Protein AF-A0A096BHX9-F1 (afdb_monomer_lite)

Foldseek 3Di:
DDDDDDDDDDDDPDDPDPCPVVVVVCVVPVVVVCVPPPPCVVVVVPPPCVPLVVVLVVLVVCLVVDDPVCNVVSVVVSVVSVVVVVVVVVVCCVPVPPPPDDDDDDPPDDQLVVLVVVLVVCVVPPDPVVSVVCVVVSVCSNCVVLCVLLVVLVVVVVVPPDDDDCDPVSVLSNCLSVCDDVCVVCSVVVSVVVVVVVVVVVVVVPPPD

pLDDT: mean 70.29, std 16.05, range [37.5, 94.75]

Structure (mmCIF, N/CA/C/O backbone):
data_AF-A0A096BHX9-F1
#
_entry.id   AF-A0A096BHX9-F1
#
loop_
_atom_site.group_PDB
_atom_site.id
_atom_site.type_symbol
_atom_site.label_atom_id
_atom_site.label_alt_id
_atom_site.label_comp_id
_atom_site.label_asym_id
_atom_site.label_entity_id
_atom_site.label_seq_id
_atom_site.pdbx_PDB_ins_code
_atom_site.Cartn_x
_atom_site.Cartn_y
_atom_site.Cartn_z
_atom_site.occupancy
_atom_site.B_iso_or_equiv
_atom_site.auth_seq_id
_atom_site.auth_comp_id
_atom_site.auth_asym_id
_atom_site.auth_atom_id
_atom_site.pdbx_PDB_model_num
ATOM 1 N N . MET A 1 1 ? 56.475 -35.501 -16.277 1.00 41.59 1 MET A N 1
ATOM 2 C CA . MET A 1 1 ? 56.625 -34.381 -15.321 1.00 41.59 1 MET A CA 1
ATOM 3 C C . MET A 1 1 ? 56.745 -33.090 -16.111 1.00 41.59 1 ME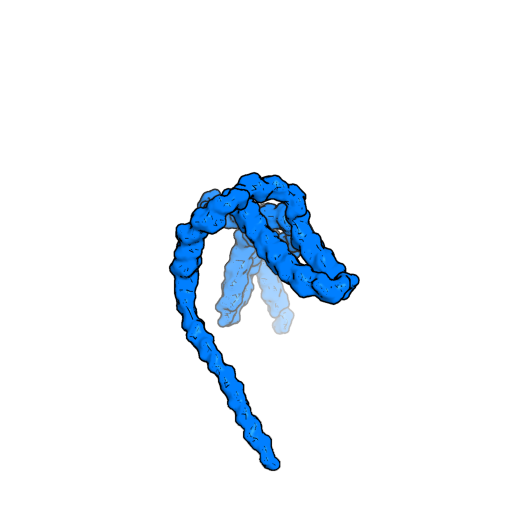T A C 1
ATOM 5 O O . MET A 1 1 ? 57.749 -32.913 -16.775 1.00 41.59 1 MET A O 1
ATOM 9 N N . ASN A 1 2 ? 55.728 -32.230 -16.070 1.00 39.56 2 ASN A N 1
ATOM 10 C CA . ASN A 1 2 ? 55.835 -30.819 -16.447 1.00 39.56 2 ASN A CA 1
ATOM 11 C C . ASN A 1 2 ? 54.844 -30.045 -15.571 1.00 39.56 2 ASN A C 1
ATOM 13 O O . ASN A 1 2 ? 53.633 -30.191 -15.713 1.00 39.56 2 ASN A O 1
ATOM 17 N N . LYS A 1 3 ? 55.376 -29.307 -14.591 1.00 41.28 3 LYS A N 1
ATOM 18 C CA . LYS A 1 3 ? 54.618 -28.406 -13.718 1.00 41.28 3 LYS A CA 1
ATOM 19 C C . LYS A 1 3 ? 54.468 -27.076 -14.454 1.00 41.28 3 LYS A C 1
ATOM 21 O O . LYS A 1 3 ? 55.433 -26.323 -14.532 1.00 41.28 3 LYS A O 1
ATOM 26 N N . LEU A 1 4 ? 53.280 -26.791 -14.980 1.00 39.84 4 LEU A N 1
ATOM 27 C CA . LEU A 1 4 ? 52.923 -25.446 -15.425 1.00 39.84 4 LEU A CA 1
ATOM 28 C C . LEU A 1 4 ? 52.342 -24.683 -14.237 1.00 39.84 4 LEU A C 1
ATOM 30 O O . LEU A 1 4 ? 51.355 -25.090 -13.627 1.00 39.84 4 LEU A O 1
ATOM 34 N N . GLN A 1 5 ? 53.057 -23.625 -13.872 1.00 43.03 5 GLN A N 1
ATOM 35 C CA . GLN A 1 5 ? 52.768 -22.751 -12.750 1.00 43.03 5 GLN A CA 1
ATOM 36 C C . GLN A 1 5 ? 51.544 -21.876 -13.039 1.00 43.03 5 GLN A C 1
ATOM 38 O O . GLN A 1 5 ? 51.349 -21.369 -14.142 1.00 43.03 5 GLN A O 1
ATOM 43 N N . ILE A 1 6 ? 50.730 -21.722 -12.001 1.00 39.06 6 ILE A N 1
ATOM 44 C CA . ILE A 1 6 ? 49.513 -20.920 -11.937 1.00 39.06 6 ILE A CA 1
ATOM 45 C C . ILE A 1 6 ? 49.905 -19.440 -12.021 1.00 39.06 6 ILE A C 1
ATOM 47 O O . ILE A 1 6 ? 50.648 -18.948 -11.174 1.00 39.06 6 ILE A O 1
ATOM 51 N N . ASN A 1 7 ? 49.405 -18.733 -13.036 1.00 38.91 7 ASN A N 1
ATOM 52 C CA . ASN A 1 7 ? 49.561 -17.287 -13.167 1.00 38.91 7 ASN A CA 1
ATOM 53 C C . ASN A 1 7 ? 48.525 -16.587 -12.269 1.00 38.91 7 ASN A C 1
ATOM 55 O O . ASN A 1 7 ? 47.316 -16.725 -12.464 1.00 38.91 7 ASN A O 1
ATOM 59 N N . THR A 1 8 ? 49.004 -15.891 -11.245 1.00 40.22 8 THR A N 1
ATOM 60 C CA . THR A 1 8 ? 48.221 -15.211 -10.210 1.00 40.22 8 THR A CA 1
ATOM 61 C C . THR A 1 8 ? 47.542 -13.954 -10.758 1.00 40.22 8 THR A C 1
ATOM 63 O O . THR A 1 8 ? 48.192 -13.027 -11.238 1.00 40.22 8 THR A O 1
ATOM 66 N N . GLN A 1 9 ? 46.214 -13.885 -10.631 1.00 39.28 9 GLN A N 1
ATOM 67 C CA . GLN A 1 9 ? 45.448 -12.659 -10.846 1.00 39.28 9 GLN A CA 1
ATOM 68 C C . GLN A 1 9 ? 45.861 -11.599 -9.817 1.00 39.28 9 GLN A C 1
ATOM 70 O O . GLN A 1 9 ? 45.648 -11.755 -8.614 1.00 39.28 9 GLN A O 1
ATOM 75 N N . LYS A 1 10 ? 46.428 -10.491 -10.295 1.00 40.00 10 LYS A N 1
ATOM 76 C CA . LYS A 1 10 ? 46.670 -9.291 -9.493 1.00 40.00 10 LYS A CA 1
ATOM 77 C C . LYS A 1 10 ? 45.324 -8.604 -9.238 1.00 40.00 10 LYS A C 1
ATOM 79 O O . LYS A 1 10 ? 44.828 -7.876 -10.093 1.00 40.00 10 LYS A O 1
ATOM 84 N N . GLN A 1 11 ? 44.715 -8.868 -8.082 1.00 42.25 11 GLN A N 1
ATOM 85 C CA . GLN A 1 11 ? 43.537 -8.136 -7.616 1.00 42.25 11 GLN A CA 1
ATOM 86 C C . GLN A 1 11 ? 43.903 -6.658 -7.434 1.00 42.25 11 GLN A C 1
ATOM 88 O O . GLN A 1 11 ? 44.737 -6.306 -6.599 1.00 42.25 11 GLN A O 1
ATOM 93 N N . ILE A 1 12 ? 43.292 -5.785 -8.234 1.00 38.00 12 ILE A N 1
ATOM 94 C CA . ILE A 1 12 ? 43.346 -4.340 -8.020 1.00 38.00 12 ILE A CA 1
ATOM 95 C C . ILE A 1 12 ? 42.340 -4.038 -6.911 1.00 38.00 12 ILE A C 1
ATOM 97 O O . ILE A 1 12 ? 41.132 -4.036 -7.132 1.00 38.00 12 ILE A O 1
ATOM 101 N N . ASN A 1 13 ? 42.854 -3.831 -5.702 1.00 39.88 13 ASN A N 1
ATOM 102 C CA . ASN A 1 13 ? 42.081 -3.366 -4.562 1.00 39.88 13 ASN A CA 1
ATOM 103 C C . ASN A 1 13 ? 41.720 -1.890 -4.791 1.00 39.88 13 ASN A C 1
ATOM 105 O O . ASN A 1 13 ? 42.544 -1.001 -4.581 1.00 39.88 13 ASN A O 1
ATOM 109 N N . ILE A 1 14 ? 40.510 -1.632 -5.285 1.00 45.28 14 ILE A N 1
ATOM 110 C CA . ILE A 1 14 ? 39.955 -0.281 -5.351 1.00 45.28 14 ILE A CA 1
ATOM 111 C C . ILE A 1 14 ? 39.247 -0.064 -4.014 1.00 45.28 14 ILE A C 1
ATOM 113 O O . ILE A 1 14 ? 38.121 -0.521 -3.819 1.00 45.28 14 ILE A O 1
ATOM 117 N N . GLY A 1 15 ? 39.927 0.591 -3.068 1.00 46.38 15 GLY A N 1
ATOM 118 C CA . GLY A 1 15 ? 39.277 1.077 -1.849 1.00 46.38 15 GLY A CA 1
ATOM 119 C C . GLY A 1 15 ? 38.069 1.961 -2.196 1.00 46.38 15 GLY A C 1
ATOM 120 O O . GLY A 1 15 ? 37.993 2.462 -3.322 1.00 46.38 15 GLY A O 1
ATOM 121 N N . PRO A 1 16 ? 37.112 2.166 -1.272 1.00 44.41 16 PRO A N 1
ATOM 122 C CA . PRO A 1 16 ? 35.908 2.936 -1.551 1.00 44.41 16 PRO A CA 1
ATOM 123 C C . PRO A 1 16 ? 36.295 4.391 -1.823 1.00 44.41 16 PRO A C 1
ATOM 125 O O . PRO A 1 16 ? 36.428 5.207 -0.911 1.00 44.41 16 PRO A O 1
ATOM 128 N N . LEU A 1 17 ? 36.503 4.722 -3.099 1.00 47.84 17 LEU A N 1
ATOM 129 C CA . LEU A 1 17 ? 36.623 6.101 -3.523 1.00 47.84 17 LEU A CA 1
ATOM 130 C C . LEU A 1 17 ? 35.309 6.770 -3.144 1.00 47.84 17 LEU A C 1
ATOM 132 O O . LEU A 1 17 ? 34.223 6.300 -3.492 1.00 47.84 17 LEU A O 1
ATOM 136 N N . ASN A 1 18 ? 35.423 7.858 -2.395 1.00 58.66 18 ASN A N 1
ATOM 137 C CA . ASN A 1 18 ? 34.313 8.684 -1.967 1.00 58.66 18 ASN A CA 1
ATOM 138 C C . ASN A 1 18 ? 33.722 9.377 -3.215 1.00 58.66 18 ASN A C 1
ATOM 140 O O . ASN A 1 18 ? 33.991 10.540 -3.514 1.00 58.66 18 ASN A O 1
ATOM 144 N N . ASN A 1 19 ? 32.949 8.610 -3.990 1.00 55.78 19 ASN A N 1
ATOM 145 C CA . ASN A 1 19 ? 32.455 8.910 -5.337 1.00 55.78 19 ASN A CA 1
ATOM 146 C C . ASN A 1 19 ? 31.500 10.107 -5.390 1.00 55.78 19 ASN A C 1
ATOM 148 O O . ASN A 1 19 ? 31.109 10.524 -6.476 1.00 55.78 19 ASN A O 1
ATOM 152 N N . LYS A 1 20 ? 31.150 10.697 -4.241 1.00 56.84 20 LYS A N 1
ATOM 153 C CA . LYS A 1 20 ? 30.368 11.934 -4.166 1.00 56.84 20 LYS A CA 1
ATOM 154 C C . LYS A 1 20 ? 31.129 13.117 -4.765 1.00 56.84 20 LYS A C 1
ATOM 156 O O . LYS A 1 20 ? 30.538 13.881 -5.516 1.00 56.84 20 LYS A O 1
ATOM 161 N N . LEU A 1 21 ? 32.436 13.236 -4.511 1.00 54.56 21 LEU A N 1
ATOM 162 C CA . LEU A 1 21 ? 33.238 14.341 -5.055 1.00 54.56 21 LEU A CA 1
ATOM 163 C C . LEU A 1 21 ? 33.473 14.184 -6.565 1.00 54.56 21 LEU A C 1
ATOM 165 O O . LEU A 1 21 ? 33.490 15.167 -7.295 1.00 54.56 21 LEU A O 1
ATOM 169 N N . LEU A 1 22 ? 33.599 12.942 -7.038 1.00 55.94 22 LEU A N 1
ATOM 170 C CA . LEU A 1 22 ? 33.800 12.622 -8.453 1.00 55.94 22 LEU A CA 1
ATOM 171 C C . LEU A 1 22 ? 32.499 12.794 -9.261 1.00 55.94 22 LEU A C 1
ATOM 173 O O . LEU A 1 22 ? 32.542 13.294 -10.381 1.00 55.94 22 LEU A O 1
ATOM 177 N N . LEU A 1 23 ? 31.337 12.498 -8.659 1.00 54.19 23 LEU A N 1
ATOM 178 C CA . LEU A 1 23 ? 30.013 12.867 -9.181 1.00 54.19 23 LEU A CA 1
ATOM 179 C C . LEU A 1 23 ? 29.818 14.387 -9.244 1.00 54.19 23 LEU A C 1
ATOM 181 O O . LEU A 1 23 ? 29.342 14.889 -10.257 1.00 54.19 23 LEU A O 1
ATOM 185 N N . PHE A 1 24 ? 30.218 15.123 -8.202 1.00 54.69 24 PHE A N 1
ATOM 186 C CA . PHE A 1 24 ? 30.148 16.589 -8.192 1.00 54.69 24 PHE A CA 1
ATOM 187 C C . PHE A 1 24 ? 31.095 17.220 -9.217 1.00 54.69 24 PHE A C 1
ATOM 189 O O . PHE A 1 24 ? 30.693 18.127 -9.941 1.00 54.69 24 PHE A O 1
ATOM 196 N N . ALA A 1 25 ? 32.320 16.708 -9.345 1.00 56.22 25 ALA A N 1
ATOM 197 C CA . ALA A 1 25 ? 33.252 17.135 -10.382 1.00 56.22 25 ALA A CA 1
ATOM 198 C C . ALA A 1 25 ? 32.686 16.840 -11.782 1.00 56.22 25 ALA A C 1
ATOM 200 O O . ALA A 1 25 ? 32.683 17.722 -12.636 1.00 56.22 25 ALA A O 1
ATOM 201 N N . ALA A 1 26 ? 32.106 15.658 -12.010 1.00 55.22 26 ALA A N 1
ATOM 202 C CA . ALA A 1 26 ? 31.437 15.341 -13.272 1.00 55.22 26 ALA A CA 1
ATOM 203 C C . ALA A 1 26 ? 30.263 16.295 -13.578 1.00 55.22 26 ALA A C 1
ATOM 205 O O . ALA A 1 26 ? 30.080 16.683 -14.730 1.00 55.22 26 ALA A O 1
ATOM 206 N N . LEU A 1 27 ? 29.517 16.737 -12.559 1.00 53.78 27 LEU A N 1
ATOM 207 C CA . LEU A 1 27 ? 28.419 17.702 -12.697 1.00 53.78 27 LEU A CA 1
ATOM 208 C C . LEU A 1 27 ? 28.909 19.119 -13.045 1.00 53.78 27 LEU A C 1
ATOM 210 O O . LEU A 1 27 ? 28.282 19.804 -13.849 1.00 53.78 27 LEU A O 1
ATOM 214 N N . ILE A 1 28 ? 30.047 19.541 -12.482 1.00 57.94 28 ILE A N 1
ATOM 215 C CA . ILE A 1 28 ? 30.643 20.870 -12.705 1.00 57.94 28 ILE A CA 1
ATOM 216 C C . ILE A 1 28 ? 31.379 20.951 -14.056 1.00 57.94 28 ILE A C 1
ATOM 218 O O . ILE A 1 28 ? 31.419 22.019 -14.664 1.00 57.94 28 ILE A O 1
ATOM 222 N N . PHE A 1 29 ? 31.925 19.836 -14.564 1.00 49.97 29 PHE A N 1
ATOM 223 C CA . PHE A 1 29 ? 32.630 19.776 -15.858 1.00 49.97 29 PHE A CA 1
ATOM 224 C C . PHE A 1 29 ? 31.742 19.378 -17.058 1.00 49.97 29 PHE A C 1
ATOM 226 O O . PHE A 1 29 ? 32.140 19.583 -18.208 1.00 49.97 29 PHE A O 1
ATOM 233 N N . MET A 1 30 ? 30.506 18.920 -16.823 1.00 49.81 30 MET A N 1
ATOM 234 C CA . MET A 1 30 ? 29.493 18.648 -17.857 1.00 49.81 30 MET A CA 1
ATOM 235 C C . MET A 1 30 ? 29.078 19.829 -18.765 1.00 49.81 30 MET A C 1
ATOM 237 O O . MET A 1 30 ? 28.765 19.556 -19.926 1.00 49.81 30 MET A O 1
ATOM 241 N N . PRO A 1 31 ? 29.090 21.123 -18.368 1.00 52.00 31 PRO A N 1
ATOM 242 C CA . PRO A 1 31 ? 28.604 22.177 -19.262 1.00 52.00 31 PRO A CA 1
ATOM 243 C C . PRO A 1 31 ? 29.478 22.363 -20.512 1.00 52.00 31 PRO A C 1
ATOM 245 O O . PRO A 1 31 ? 28.986 22.857 -21.522 1.00 52.00 31 PRO A O 1
ATOM 248 N N . LYS A 1 32 ? 30.744 21.910 -20.511 1.00 48.03 32 LYS A N 1
ATOM 249 C CA . LYS A 1 32 ? 31.614 21.978 -21.702 1.00 48.03 32 LYS A CA 1
ATOM 250 C C . LYS A 1 32 ? 31.344 20.886 -22.745 1.00 48.03 32 LYS A C 1
ATOM 252 O O . LYS A 1 32 ? 31.631 21.112 -23.917 1.00 48.03 32 LYS A O 1
ATOM 257 N N . LEU A 1 33 ? 30.766 19.746 -22.359 1.00 45.78 33 LEU A N 1
ATOM 258 C CA . LEU A 1 33 ? 30.361 18.677 -23.290 1.00 45.78 33 LEU A CA 1
ATOM 259 C C . LEU A 1 33 ? 28.980 18.934 -23.924 1.00 45.78 33 LEU A C 1
ATOM 261 O O . LEU A 1 33 ? 28.657 18.347 -24.951 1.00 45.78 33 LEU A O 1
ATOM 265 N N . ILE A 1 34 ? 28.196 19.862 -23.363 1.00 47.88 34 ILE A N 1
ATOM 266 C CA . ILE A 1 34 ? 26.835 20.233 -23.802 1.00 47.88 34 ILE A CA 1
ATOM 267 C C . ILE A 1 34 ? 26.854 21.370 -24.857 1.00 47.88 34 ILE A C 1
ATOM 269 O O . ILE A 1 34 ? 25.817 21.868 -25.285 1.00 47.88 34 ILE A O 1
ATOM 273 N N . ASN A 1 35 ? 28.033 21.765 -25.354 1.00 44.09 35 ASN A N 1
ATOM 274 C CA . ASN A 1 35 ? 28.154 22.763 -26.429 1.00 44.09 35 ASN A CA 1
ATOM 275 C C . ASN A 1 35 ? 27.829 22.223 -27.836 1.00 44.09 35 ASN A C 1
ATOM 277 O O . ASN A 1 35 ? 27.717 23.001 -28.783 1.00 44.09 35 ASN A O 1
ATOM 281 N N . GLN A 1 36 ? 27.613 20.914 -27.994 1.00 48.06 36 GLN A N 1
ATOM 282 C CA . GLN A 1 36 ? 26.828 20.400 -29.116 1.00 48.06 36 GLN A CA 1
ATOM 283 C C . GLN A 1 36 ? 25.360 20.428 -28.702 1.00 48.06 36 GLN A C 1
ATOM 285 O O . GLN A 1 36 ? 25.023 19.878 -27.663 1.00 48.06 36 GLN A O 1
ATOM 290 N N . LYS A 1 37 ? 24.514 21.076 -29.513 1.00 41.28 37 LYS A N 1
ATOM 291 C CA . LYS A 1 37 ? 23.072 21.337 -29.331 1.00 41.28 37 LYS A CA 1
ATOM 292 C C . LYS A 1 37 ? 22.219 20.097 -28.976 1.00 41.28 37 LYS A C 1
ATOM 294 O O . LY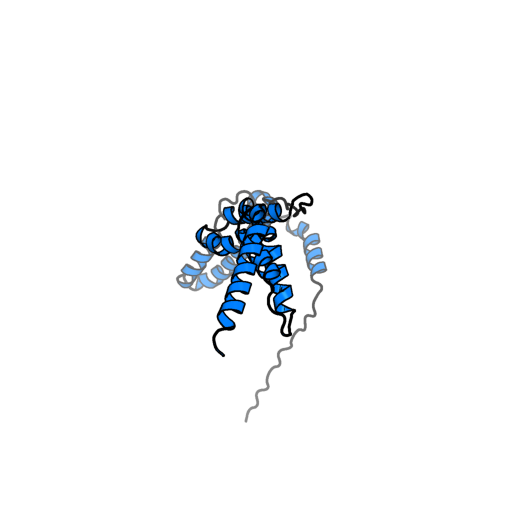S A 1 37 ? 21.311 19.733 -29.719 1.00 41.28 37 LYS A O 1
ATOM 299 N N . PHE A 1 38 ? 22.437 19.477 -27.823 1.00 46.38 38 PHE A N 1
ATOM 300 C CA . PHE A 1 38 ? 21.528 18.517 -27.216 1.00 46.38 38 PHE A CA 1
ATOM 301 C C . PHE A 1 38 ? 20.528 19.318 -26.386 1.00 46.38 38 PHE A C 1
ATOM 303 O O . PHE A 1 38 ? 20.618 19.436 -25.167 1.00 46.38 38 PHE A O 1
ATOM 310 N N . SER A 1 39 ? 19.608 19.983 -27.085 1.00 46.19 39 SER A N 1
ATOM 311 C CA . SER A 1 39 ? 18.527 20.708 -26.431 1.00 46.19 39 SER A CA 1
ATOM 312 C C . SER A 1 39 ? 17.608 19.698 -25.743 1.00 46.19 39 SER A C 1
ATOM 314 O O . SER A 1 39 ? 16.837 19.003 -26.406 1.00 46.19 39 SER A O 1
ATOM 316 N N . LEU A 1 40 ? 17.666 19.637 -24.409 1.00 49.38 40 LEU A N 1
ATOM 317 C CA . LEU A 1 40 ? 16.715 18.899 -23.565 1.00 49.38 40 LEU A CA 1
ATOM 318 C C . LEU A 1 40 ? 15.256 19.327 -23.828 1.00 49.38 40 LEU A C 1
ATOM 320 O O . LEU A 1 40 ? 14.333 18.580 -23.531 1.00 49.38 40 LEU A O 1
ATOM 324 N N . GLN A 1 41 ? 15.028 20.487 -24.457 1.00 51.12 41 GLN A N 1
ATOM 325 C CA . GLN A 1 41 ? 13.698 20.949 -24.866 1.00 51.12 41 GLN A CA 1
ATOM 326 C C . GLN A 1 41 ? 13.113 20.127 -26.030 1.00 51.12 41 GLN A C 1
ATOM 328 O O . GLN A 1 41 ? 11.908 20.149 -26.242 1.00 51.12 41 GLN A O 1
ATOM 333 N N . ASN A 1 42 ? 13.928 19.361 -26.766 1.00 46.22 42 ASN A N 1
ATOM 334 C CA . ASN A 1 42 ? 13.430 18.404 -27.762 1.00 46.22 42 ASN A CA 1
ATOM 335 C C . ASN A 1 42 ? 13.032 17.052 -27.144 1.00 46.22 42 ASN A C 1
ATOM 337 O O . ASN A 1 42 ? 12.322 16.286 -27.793 1.00 46.22 42 ASN A O 1
ATOM 341 N N . LEU A 1 43 ? 13.429 16.770 -25.894 1.00 49.12 43 LEU A N 1
ATOM 342 C CA . LEU A 1 43 ? 12.956 15.604 -25.137 1.00 49.12 43 LEU A CA 1
ATOM 343 C C . LEU A 1 43 ? 11.544 15.815 -24.564 1.00 49.12 43 LEU A C 1
ATOM 345 O O . LEU A 1 43 ? 10.921 14.866 -24.123 1.00 49.12 43 LEU A O 1
ATOM 349 N N . SER A 1 44 ? 10.971 17.018 -24.585 1.00 48.88 44 SER A N 1
ATOM 350 C CA . SER A 1 44 ? 9.561 17.182 -24.194 1.00 48.88 44 SER A CA 1
ATOM 351 C C . SER A 1 44 ? 8.586 16.784 -25.314 1.00 48.88 44 SER A C 1
ATOM 353 O O . SER A 1 44 ? 7.410 16.550 -25.054 1.00 48.88 44 SER A O 1
ATOM 355 N N . LYS A 1 45 ? 9.061 16.599 -26.558 1.00 52.62 45 LYS A N 1
ATOM 356 C CA . LYS A 1 45 ? 8.282 16.031 -27.680 1.00 52.62 45 LYS A CA 1
ATOM 357 C C . LYS A 1 45 ? 8.318 14.490 -27.695 1.00 52.62 45 LYS A C 1
ATOM 359 O O . LYS A 1 45 ? 8.349 13.862 -28.752 1.00 52.62 45 LYS A O 1
ATOM 364 N N . ILE A 1 46 ? 8.316 13.864 -26.517 1.00 51.50 46 ILE A N 1
ATOM 365 C CA . ILE A 1 46 ? 8.407 12.412 -26.293 1.00 51.50 46 ILE A CA 1
ATOM 366 C C . ILE A 1 46 ? 7.006 11.763 -26.275 1.00 51.50 46 ILE A C 1
ATOM 368 O O . ILE A 1 46 ? 6.606 11.070 -25.355 1.00 51.50 46 ILE A O 1
ATOM 372 N N . TYR A 1 47 ? 6.237 11.900 -27.356 1.00 49.97 47 TYR A N 1
ATOM 373 C CA . TYR A 1 47 ? 5.122 10.957 -27.581 1.00 49.97 47 TYR A CA 1
ATOM 374 C C . TYR A 1 47 ? 5.629 9.585 -28.075 1.00 49.97 47 TYR A C 1
ATOM 376 O O . TYR A 1 47 ? 4.933 8.577 -27.975 1.00 49.97 47 TYR A O 1
ATOM 384 N N . MET A 1 48 ? 6.876 9.523 -28.566 1.00 51.94 48 MET A N 1
ATOM 385 C CA . MET A 1 48 ? 7.505 8.318 -29.130 1.00 51.94 48 MET A CA 1
ATOM 386 C C . MET A 1 48 ? 7.975 7.282 -28.093 1.00 51.94 48 MET A C 1
ATOM 388 O O . MET A 1 48 ? 8.106 6.109 -28.444 1.00 51.94 48 MET A O 1
ATOM 392 N N . PHE A 1 49 ? 8.216 7.675 -26.835 1.00 59.38 49 PHE A N 1
ATOM 393 C CA . PHE A 1 49 ? 8.748 6.766 -25.802 1.00 59.38 49 PHE A CA 1
ATOM 394 C C . PHE A 1 49 ? 7.693 6.270 -24.806 1.00 59.38 49 PHE A C 1
ATOM 396 O O . PHE A 1 49 ? 8.028 5.538 -23.875 1.00 59.38 49 PHE A O 1
ATOM 403 N N . ASN A 1 50 ? 6.411 6.567 -25.036 1.00 63.91 50 ASN 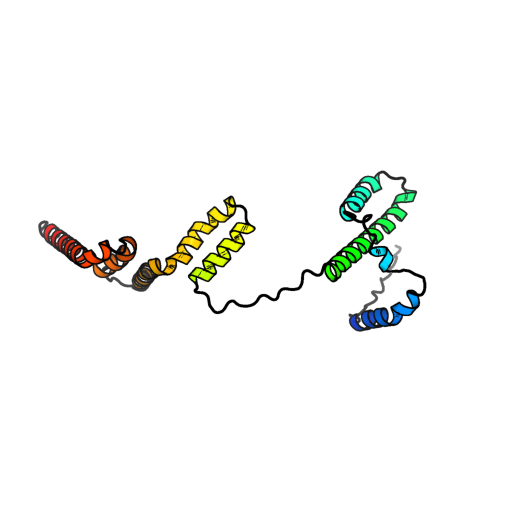A N 1
ATOM 404 C CA . ASN A 1 50 ? 5.342 5.936 -24.271 1.00 63.91 50 ASN A CA 1
ATOM 405 C C . ASN A 1 50 ? 5.447 4.409 -24.399 1.00 63.91 50 ASN A C 1
ATOM 407 O O . ASN A 1 50 ? 5.484 3.856 -25.503 1.00 63.91 50 ASN A O 1
ATOM 411 N N . ASN A 1 51 ? 5.472 3.725 -23.254 1.00 74.00 51 ASN A N 1
ATOM 412 C CA . ASN A 1 51 ? 5.657 2.277 -23.152 1.00 74.00 51 ASN A CA 1
ATOM 413 C C . ASN A 1 51 ? 6.999 1.754 -23.709 1.00 74.00 51 ASN A C 1
ATOM 415 O O . ASN A 1 51 ? 7.044 0.640 -24.247 1.00 74.00 51 ASN A O 1
ATOM 419 N N . LEU A 1 52 ? 8.094 2.515 -23.589 1.00 83.94 52 LEU A N 1
ATOM 420 C CA . LEU A 1 52 ? 9.423 2.058 -24.011 1.00 83.94 52 LEU A CA 1
ATOM 421 C C . LEU A 1 52 ? 9.815 0.723 -23.354 1.00 83.94 52 LEU A C 1
ATOM 423 O O . LEU A 1 52 ? 10.347 -0.144 -24.042 1.00 83.94 52 LEU A O 1
ATOM 427 N N . ASP A 1 53 ? 9.438 0.491 -22.093 1.00 86.38 53 ASP A N 1
ATOM 428 C CA . ASP A 1 53 ? 9.617 -0.799 -21.407 1.00 86.38 53 ASP A CA 1
ATOM 429 C C . ASP A 1 53 ? 9.000 -1.979 -22.167 1.00 86.38 53 ASP A C 1
ATOM 431 O O . ASP A 1 53 ? 9.641 -3.012 -22.366 1.00 86.38 53 ASP A O 1
ATOM 435 N N . LYS A 1 54 ? 7.763 -1.821 -22.659 1.00 87.44 54 LYS A N 1
ATOM 436 C CA . LYS A 1 54 ? 7.067 -2.873 -23.418 1.00 87.44 54 LYS A CA 1
ATOM 437 C C . LYS A 1 54 ? 7.762 -3.134 -24.753 1.00 87.44 54 LYS A C 1
ATOM 439 O O . LYS A 1 54 ? 7.881 -4.283 -25.172 1.00 87.44 54 LYS A O 1
ATOM 444 N N . LYS A 1 55 ? 8.254 -2.077 -25.408 1.00 86.88 55 LYS A N 1
ATOM 445 C CA . LYS A 1 55 ? 8.996 -2.175 -26.674 1.00 86.88 55 LYS A CA 1
ATOM 446 C C . LYS A 1 55 ? 10.351 -2.862 -26.476 1.00 86.88 55 LYS A C 1
ATOM 448 O O . LYS A 1 55 ? 10.682 -3.751 -27.254 1.00 86.88 55 LYS A O 1
ATOM 453 N N . ILE A 1 56 ? 11.090 -2.522 -25.416 1.00 90.19 56 ILE A N 1
ATOM 454 C CA . ILE A 1 56 ? 12.348 -3.188 -25.039 1.00 90.19 56 ILE A CA 1
ATOM 455 C C . ILE A 1 56 ? 12.096 -4.672 -24.737 1.00 90.19 56 ILE A C 1
ATOM 457 O O . ILE A 1 56 ? 12.853 -5.528 -25.190 1.00 90.19 56 ILE A O 1
ATOM 461 N N . HIS A 1 57 ? 11.016 -4.996 -24.021 1.00 92.88 57 HIS A N 1
ATOM 462 C CA . HIS A 1 57 ? 10.646 -6.380 -23.707 1.00 92.88 57 HIS A CA 1
ATOM 463 C C . HIS A 1 57 ? 10.368 -7.216 -24.958 1.00 92.88 57 HIS A C 1
ATOM 465 O O . HIS A 1 57 ? 10.873 -8.329 -25.089 1.00 92.88 57 HIS A O 1
ATOM 471 N N . ILE A 1 58 ? 9.608 -6.670 -25.910 1.00 91.44 58 ILE A N 1
ATOM 472 C CA . ILE A 1 58 ? 9.368 -7.321 -27.205 1.00 91.44 58 ILE A CA 1
ATOM 473 C C . ILE A 1 58 ? 10.687 -7.484 -27.966 1.00 91.44 58 ILE A C 1
ATOM 475 O O . ILE A 1 58 ? 10.960 -8.568 -28.474 1.00 91.44 58 ILE A O 1
ATOM 479 N N . LEU A 1 59 ? 11.531 -6.449 -27.988 1.00 89.38 59 LEU A N 1
ATOM 480 C CA . LEU A 1 59 ? 12.822 -6.471 -28.674 1.00 89.38 59 LEU A CA 1
ATOM 481 C C . LEU A 1 59 ? 13.751 -7.570 -28.132 1.00 89.38 59 LEU A C 1
ATOM 483 O O . LEU A 1 59 ? 14.375 -8.288 -28.907 1.00 89.38 59 LEU A O 1
ATOM 487 N N . LYS A 1 60 ? 13.781 -7.765 -26.808 1.00 92.62 60 LYS A N 1
ATOM 488 C CA . LYS A 1 60 ? 14.503 -8.872 -26.159 1.00 92.62 60 LYS A CA 1
ATOM 489 C C . LYS A 1 60 ? 13.945 -10.246 -26.526 1.00 92.62 60 LYS A C 1
ATOM 491 O O . LYS A 1 60 ? 14.712 -11.196 -26.620 1.00 92.62 60 LYS A O 1
ATOM 496 N N . LYS A 1 61 ? 12.629 -10.364 -26.736 1.00 94.19 61 LYS A N 1
ATOM 497 C CA . LYS A 1 61 ? 11.986 -11.623 -27.144 1.00 94.19 61 LYS A CA 1
ATOM 498 C C . LYS A 1 61 ? 12.251 -11.980 -28.602 1.00 94.19 61 LYS A C 1
ATOM 500 O O . LYS A 1 61 ? 12.419 -13.155 -28.900 1.00 94.19 61 LYS A O 1
ATOM 505 N N . ILE A 1 62 ? 12.278 -10.991 -29.495 1.00 90.31 62 ILE A N 1
ATOM 506 C CA . ILE A 1 62 ? 12.568 -11.220 -30.919 1.00 90.31 62 ILE A CA 1
ATOM 507 C C . ILE A 1 62 ? 14.073 -11.307 -31.202 1.00 90.31 62 ILE A C 1
ATOM 509 O O . ILE A 1 62 ? 14.467 -11.932 -32.178 1.00 90.31 62 ILE A O 1
ATOM 513 N N . GLY A 1 63 ? 14.907 -10.712 -30.342 1.00 88.75 63 GLY A N 1
ATOM 514 C CA . GLY A 1 63 ? 16.360 -10.615 -30.504 1.00 88.75 63 GLY A CA 1
ATOM 515 C C . GLY A 1 63 ? 17.075 -11.934 -30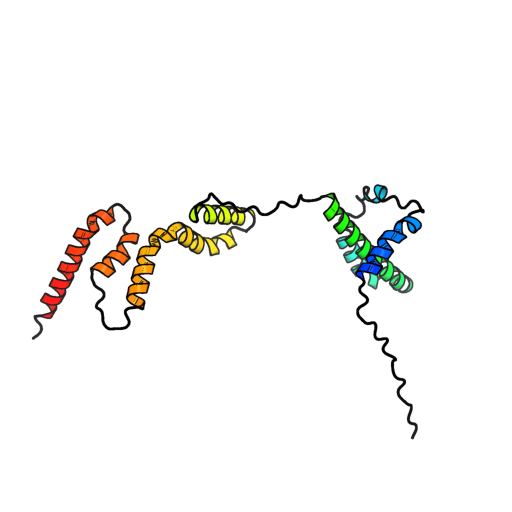.828 1.00 88.75 63 GLY A C 1
ATOM 516 O O . GLY A 1 63 ? 17.879 -11.938 -31.756 1.00 88.75 63 GLY A O 1
ATOM 517 N N . PRO A 1 64 ? 16.769 -13.056 -30.148 1.00 93.38 64 PRO A N 1
ATOM 518 C CA . PRO A 1 64 ? 17.373 -14.359 -30.441 1.00 93.38 64 PRO A CA 1
ATOM 519 C C . PRO A 1 64 ? 17.063 -14.930 -31.832 1.00 93.38 64 PRO A C 1
ATOM 521 O O . PRO A 1 64 ? 17.762 -15.831 -32.278 1.00 93.38 64 PRO A O 1
ATOM 524 N N . TYR A 1 65 ? 16.024 -14.435 -32.511 1.00 94.75 65 TYR A N 1
ATOM 525 C CA . TYR A 1 65 ? 15.622 -14.888 -33.849 1.00 94.75 65 TYR A CA 1
ATOM 526 C C . TYR A 1 65 ? 16.194 -14.009 -34.971 1.00 94.75 65 TYR A C 1
ATOM 528 O O . TYR A 1 65 ? 15.886 -14.220 -36.144 1.00 94.75 65 TYR A O 1
ATOM 536 N N . LEU A 1 66 ? 16.994 -12.997 -34.625 1.00 92.38 66 LEU A N 1
ATOM 537 C CA . LEU A 1 66 ? 17.657 -12.123 -35.586 1.00 92.38 66 LEU A CA 1
ATOM 538 C C . LEU A 1 66 ? 19.012 -12.704 -36.022 1.00 92.38 66 LEU A C 1
ATOM 540 O O . LEU A 1 66 ? 19.593 -13.519 -35.305 1.00 92.38 66 LEU A O 1
ATOM 544 N N . PRO A 1 67 ? 19.549 -12.270 -37.177 1.00 92.88 67 PRO A N 1
ATOM 545 C CA . PRO A 1 67 ? 20.873 -12.684 -37.629 1.00 92.88 67 PRO A CA 1
ATOM 546 C C . PRO A 1 67 ? 21.952 -12.441 -36.564 1.00 92.88 67 PRO A C 1
ATOM 548 O O . PRO A 1 67 ? 21.993 -11.371 -35.957 1.00 92.88 67 PRO A O 1
ATOM 551 N N . GLU A 1 68 ? 22.865 -13.399 -36.385 1.00 88.69 68 GLU A N 1
ATOM 552 C CA . GLU A 1 68 ? 23.880 -13.397 -35.316 1.00 88.69 68 GLU A CA 1
ATOM 553 C C . GLU A 1 68 ? 24.729 -12.115 -35.291 1.00 88.69 68 GLU A C 1
ATOM 555 O O . GLU A 1 68 ? 24.960 -11.516 -34.239 1.00 88.69 68 GLU A O 1
ATOM 560 N N . GLN A 1 69 ? 25.077 -11.615 -36.477 1.00 90.06 69 GLN A N 1
ATOM 561 C CA . GLN A 1 69 ? 25.789 -10.353 -36.693 1.00 90.06 69 GLN A CA 1
ATOM 562 C C . GLN A 1 69 ? 25.101 -9.116 -36.087 1.00 90.06 69 GLN A C 1
ATOM 564 O O . GLN A 1 69 ? 25.755 -8.108 -35.836 1.00 90.06 69 GLN A O 1
ATOM 569 N N . MET A 1 70 ? 23.790 -9.173 -35.838 1.00 83.62 70 MET A N 1
ATOM 570 C CA . MET A 1 70 ? 23.020 -8.075 -35.249 1.00 83.62 70 MET A CA 1
ATOM 571 C C . MET A 1 70 ? 22.891 -8.183 -33.728 1.00 83.62 70 MET A C 1
ATOM 573 O O . MET A 1 70 ? 22.605 -7.176 -33.081 1.00 83.62 70 MET A O 1
ATOM 577 N N . ILE A 1 71 ? 23.110 -9.362 -33.138 1.00 86.81 71 ILE A N 1
ATOM 578 C CA . ILE A 1 71 ? 22.846 -9.618 -31.712 1.00 86.81 71 ILE A CA 1
ATOM 579 C C . ILE A 1 71 ? 23.746 -8.755 -30.819 1.00 86.81 71 ILE A C 1
ATOM 581 O O . ILE A 1 71 ? 23.268 -8.132 -29.869 1.00 86.81 71 ILE A O 1
ATOM 585 N N . GLY A 1 72 ? 25.042 -8.659 -31.137 1.00 86.44 72 GLY A N 1
ATOM 586 C CA . GLY A 1 72 ? 25.991 -7.850 -30.362 1.00 86.44 72 GLY A CA 1
ATOM 587 C C . GLY A 1 72 ? 25.613 -6.366 -30.342 1.00 86.44 72 GLY A C 1
ATOM 588 O O . GLY A 1 72 ? 25.534 -5.744 -29.281 1.00 86.44 72 GLY A O 1
ATOM 589 N N . THR A 1 73 ? 25.292 -5.820 -31.513 1.00 85.12 73 THR A N 1
ATOM 590 C CA . THR A 1 73 ? 24.807 -4.446 -31.673 1.00 85.12 73 THR A CA 1
ATOM 591 C C . THR A 1 73 ? 23.494 -4.232 -30.921 1.00 85.12 73 THR A C 1
ATOM 593 O O . THR A 1 73 ? 23.353 -3.257 -30.181 1.00 85.12 73 THR A O 1
ATOM 596 N N . LEU A 1 74 ? 22.551 -5.166 -31.048 1.00 86.44 74 LEU A N 1
ATOM 597 C CA . LEU A 1 74 ? 21.251 -5.101 -30.395 1.00 86.44 74 LEU A CA 1
ATOM 598 C C . LEU A 1 74 ? 21.366 -5.066 -28.868 1.00 86.44 74 LEU A C 1
ATOM 600 O O . LEU A 1 74 ? 20.682 -4.272 -28.227 1.00 86.44 74 LEU A O 1
ATOM 604 N N . ASN A 1 75 ? 22.260 -5.864 -28.283 1.00 87.56 75 ASN A N 1
ATOM 605 C CA . ASN A 1 75 ? 22.487 -5.875 -26.838 1.00 87.56 75 ASN A CA 1
ATOM 606 C C . ASN A 1 75 ? 22.968 -4.512 -26.320 1.00 87.56 75 ASN A C 1
ATOM 608 O O . ASN A 1 75 ? 22.477 -4.029 -25.299 1.00 87.56 75 ASN A O 1
ATOM 612 N N . ILE A 1 76 ? 23.871 -3.852 -27.050 1.00 88.12 76 ILE A N 1
ATOM 613 C CA . ILE A 1 76 ? 24.337 -2.500 -26.709 1.00 88.12 76 ILE A CA 1
ATOM 614 C C . ILE A 1 76 ? 23.175 -1.502 -26.791 1.00 88.12 76 ILE A C 1
ATOM 616 O O . ILE A 1 76 ? 22.984 -0.692 -25.880 1.00 88.12 76 ILE A O 1
ATOM 620 N N . PHE A 1 77 ? 22.365 -1.575 -27.853 1.00 83.94 77 PHE A N 1
ATOM 621 C CA . PHE A 1 77 ? 21.194 -0.712 -28.011 1.00 83.94 77 PHE A CA 1
ATOM 622 C C . PHE A 1 77 ? 20.168 -0.912 -26.898 1.00 83.94 77 PHE A C 1
ATOM 624 O O . PHE A 1 77 ? 19.713 0.072 -26.324 1.00 83.94 77 PHE A O 1
ATOM 631 N N . ILE A 1 78 ? 19.847 -2.156 -26.544 1.00 87.94 78 ILE A N 1
ATOM 632 C CA . ILE A 1 78 ? 18.907 -2.483 -25.467 1.00 87.94 78 ILE A CA 1
ATOM 633 C C . ILE A 1 78 ? 19.363 -1.863 -24.143 1.00 87.94 78 ILE A C 1
ATOM 635 O O . ILE A 1 78 ? 18.577 -1.179 -23.492 1.00 87.94 78 ILE A O 1
ATOM 639 N N . VAL A 1 79 ? 20.637 -2.028 -23.775 1.00 89.00 79 VAL A N 1
ATOM 640 C CA . VAL A 1 79 ? 21.188 -1.449 -22.537 1.00 89.00 79 VAL A CA 1
ATOM 641 C C . VAL A 1 79 ? 21.077 0.078 -22.538 1.00 89.00 79 VAL A C 1
ATOM 643 O O . VAL A 1 79 ? 20.759 0.686 -21.515 1.00 89.00 79 VAL A O 1
ATOM 646 N N . ASN A 1 80 ? 21.324 0.722 -23.678 1.00 83.62 80 ASN A N 1
ATOM 647 C CA . ASN A 1 80 ? 21.195 2.173 -23.792 1.00 83.62 80 ASN A CA 1
ATOM 648 C C . ASN A 1 80 ? 19.731 2.633 -23.734 1.00 83.62 80 ASN A C 1
ATOM 650 O O . ASN A 1 80 ? 19.439 3.623 -23.067 1.00 83.62 80 ASN A O 1
ATOM 654 N N . LEU A 1 81 ? 18.807 1.900 -24.358 1.00 86.12 81 LEU A N 1
ATOM 655 C CA . LEU A 1 81 ? 17.372 2.185 -24.294 1.00 86.12 81 LEU A CA 1
ATOM 656 C C . LEU A 1 81 ? 16.829 2.060 -22.866 1.00 86.12 81 LEU A C 1
ATOM 658 O O . LEU A 1 81 ? 16.043 2.902 -22.445 1.00 86.12 81 LEU A O 1
ATOM 662 N N . GLU A 1 82 ? 17.289 1.081 -22.086 1.00 86.88 82 GLU A N 1
ATOM 663 C CA . GLU A 1 82 ? 16.923 0.958 -20.668 1.00 86.88 82 GLU A CA 1
ATOM 664 C C . GLU A 1 82 ? 17.425 2.135 -19.826 1.00 86.88 82 GLU A C 1
ATOM 666 O O . GLU A 1 82 ? 16.709 2.633 -18.955 1.00 86.88 82 GLU A O 1
ATOM 671 N N . LYS A 1 83 ? 18.651 2.609 -20.082 1.00 87.12 83 LYS A N 1
ATOM 672 C CA . LYS A 1 83 ? 19.190 3.802 -19.412 1.00 87.12 83 LYS A CA 1
ATOM 673 C C . LYS A 1 83 ? 18.370 5.042 -19.756 1.00 87.12 83 LYS A C 1
ATOM 675 O O . LYS A 1 83 ? 18.029 5.803 -18.856 1.00 87.12 83 LYS A O 1
ATOM 680 N N . ILE A 1 84 ? 18.020 5.217 -21.032 1.00 83.75 84 ILE A N 1
ATOM 681 C CA . ILE A 1 84 ? 17.160 6.314 -21.490 1.00 83.75 84 ILE A CA 1
ATOM 682 C C . ILE A 1 84 ? 15.787 6.229 -20.819 1.00 83.75 84 ILE A C 1
ATOM 684 O O . ILE A 1 84 ? 15.312 7.243 -20.319 1.00 83.75 84 ILE A O 1
ATOM 688 N N . ASN A 1 85 ? 15.193 5.034 -20.722 1.00 84.56 85 ASN A N 1
ATOM 689 C CA . ASN A 1 85 ? 13.907 4.853 -20.050 1.00 84.56 85 ASN A CA 1
ATOM 690 C C . ASN A 1 85 ? 13.944 5.341 -18.595 1.00 84.56 85 ASN A C 1
ATOM 692 O O . ASN A 1 85 ? 13.076 6.088 -18.157 1.00 84.56 85 ASN A O 1
ATOM 696 N N . LYS A 1 86 ? 15.000 4.978 -17.858 1.00 86.75 86 LYS A N 1
ATOM 697 C CA . LYS A 1 86 ? 15.192 5.427 -16.472 1.00 86.75 86 LYS A CA 1
ATOM 698 C C . LYS A 1 86 ? 15.375 6.939 -16.374 1.00 86.75 86 LYS A C 1
ATOM 700 O O . LYS A 1 86 ? 14.843 7.548 -15.455 1.00 86.75 86 LYS A O 1
ATOM 705 N N . ILE A 1 87 ? 16.107 7.547 -17.308 1.00 84.81 87 ILE A N 1
ATOM 706 C CA . ILE A 1 87 ? 16.289 9.005 -17.354 1.00 84.81 87 ILE A CA 1
ATOM 707 C C . ILE A 1 87 ? 14.952 9.707 -17.616 1.00 84.81 87 ILE A C 1
ATOM 709 O O . ILE A 1 87 ? 14.665 10.697 -16.952 1.00 84.81 87 ILE A O 1
ATOM 713 N N . ILE A 1 88 ? 14.123 9.185 -18.528 1.00 81.00 88 ILE A N 1
ATOM 714 C CA . ILE A 1 88 ? 12.779 9.717 -18.796 1.00 81.00 88 ILE A CA 1
ATOM 715 C C . ILE A 1 88 ? 11.898 9.581 -17.553 1.00 81.00 88 ILE A C 1
ATOM 717 O O . ILE A 1 88 ? 11.307 10.569 -17.142 1.00 81.00 88 ILE A O 1
ATOM 721 N N . GLY A 1 89 ? 11.878 8.417 -16.897 1.00 79.00 89 GLY A N 1
ATOM 722 C CA . GLY A 1 89 ? 11.105 8.228 -15.664 1.00 79.00 89 GLY A CA 1
ATOM 723 C C . GLY A 1 89 ? 11.555 9.148 -14.522 1.00 79.00 89 GLY A C 1
ATOM 724 O O . GLY A 1 89 ? 10.726 9.681 -13.791 1.00 79.00 89 GLY A O 1
ATOM 725 N N . LEU A 1 90 ? 12.863 9.399 -14.392 1.00 83.00 90 LEU A N 1
ATOM 726 C CA . LEU A 1 90 ? 13.393 10.380 -13.439 1.00 83.00 90 LEU A CA 1
ATOM 727 C C . LEU A 1 90 ? 13.004 11.812 -13.815 1.00 83.00 90 LEU A C 1
ATOM 729 O O . LEU A 1 90 ? 12.655 12.600 -12.941 1.00 83.00 90 LEU A O 1
ATOM 733 N N . TYR A 1 91 ? 13.050 12.153 -15.102 1.00 78.44 91 TYR A N 1
ATOM 734 C CA . TYR A 1 91 ? 12.612 13.454 -15.591 1.00 78.44 91 TYR A CA 1
ATOM 735 C C . TYR A 1 91 ? 11.122 13.657 -15.326 1.00 78.44 91 TYR A C 1
ATOM 737 O O . TYR A 1 91 ? 10.751 14.662 -14.735 1.00 78.44 91 TYR A O 1
ATOM 745 N N . GLU A 1 92 ? 10.270 12.696 -15.673 1.00 76.12 92 GLU A N 1
ATOM 746 C CA . GLU A 1 92 ? 8.843 12.725 -15.355 1.00 76.12 92 GLU A CA 1
ATOM 747 C C . GLU A 1 92 ? 8.614 12.880 -13.853 1.00 76.12 92 GLU A C 1
ATOM 749 O O . GLU A 1 92 ? 7.861 13.757 -13.448 1.00 76.12 92 GLU A O 1
ATOM 754 N N . PHE A 1 93 ? 9.322 12.122 -13.014 1.00 78.69 93 PHE A N 1
ATOM 755 C CA . PHE A 1 93 ? 9.227 12.252 -11.560 1.00 78.69 93 PHE A CA 1
ATOM 756 C C . PHE A 1 93 ? 9.565 13.669 -11.063 1.00 78.69 93 PHE A C 1
ATOM 758 O O . PHE A 1 93 ? 8.847 14.214 -10.227 1.00 78.69 93 PHE A O 1
ATOM 765 N N . ILE A 1 94 ? 10.620 14.289 -11.602 1.00 77.81 94 ILE A N 1
ATOM 766 C CA . ILE A 1 94 ? 11.045 15.650 -11.236 1.00 77.81 94 ILE A CA 1
ATOM 767 C C . ILE A 1 94 ? 10.088 16.717 -11.798 1.00 77.81 94 ILE A C 1
ATOM 769 O O . ILE A 1 94 ? 9.845 17.725 -11.140 1.00 77.81 94 ILE A O 1
ATOM 773 N N . THR A 1 95 ? 9.555 16.516 -13.008 1.00 70.75 95 THR A N 1
ATOM 774 C CA . THR A 1 95 ? 8.838 17.553 -13.778 1.00 70.75 95 THR A CA 1
ATOM 775 C C . THR A 1 95 ? 7.326 17.501 -13.579 1.00 70.75 95 THR A C 1
ATOM 777 O O . THR A 1 95 ? 6.691 18.541 -13.448 1.00 70.75 95 THR A O 1
ATOM 780 N N . ILE A 1 96 ? 6.744 16.296 -13.550 1.00 65.69 96 ILE A N 1
ATOM 781 C CA . ILE A 1 96 ? 5.319 16.070 -13.251 1.00 65.69 96 ILE A CA 1
ATOM 782 C C . ILE A 1 96 ? 5.062 16.241 -11.757 1.00 65.69 96 ILE A C 1
ATOM 784 O O . ILE A 1 96 ? 3.910 16.426 -11.382 1.00 65.69 96 ILE A O 1
ATOM 788 N N . GLY A 1 97 ? 6.124 16.223 -10.936 1.00 56.00 97 GLY A N 1
ATOM 789 C CA . GLY A 1 97 ? 6.162 16.811 -9.605 1.00 56.00 97 GLY A CA 1
ATOM 790 C C . GLY A 1 97 ? 4.832 16.678 -8.889 1.00 56.00 97 GLY A C 1
ATOM 791 O O . GLY A 1 97 ? 4.152 17.681 -8.689 1.00 56.00 97 GLY A O 1
ATOM 792 N N . LYS A 1 98 ? 4.438 15.443 -8.539 1.00 57.88 98 LYS A N 1
ATOM 793 C CA . LYS A 1 98 ? 3.421 15.284 -7.499 1.00 57.88 98 LYS A CA 1
ATOM 794 C C . LYS A 1 98 ? 3.995 16.045 -6.318 1.00 57.88 98 LYS A C 1
ATOM 796 O O . LYS A 1 98 ? 5.023 15.632 -5.779 1.00 57.88 98 LYS A O 1
ATOM 801 N N . THR A 1 99 ? 3.438 17.222 -6.047 1.00 61.06 99 THR A N 1
ATOM 802 C CA . THR A 1 99 ? 3.894 18.092 -4.975 1.00 61.06 99 THR A CA 1
ATOM 803 C C . THR A 1 99 ? 3.978 17.213 -3.753 1.00 61.06 99 THR A C 1
ATOM 805 O O . THR A 1 99 ? 3.007 16.542 -3.412 1.00 61.06 99 THR A O 1
ATOM 808 N N . PHE A 1 100 ? 5.175 17.106 -3.183 1.00 70.19 100 PHE A N 1
ATOM 809 C CA . PHE A 1 100 ? 5.346 16.387 -1.939 1.00 70.19 100 PHE A CA 1
ATOM 810 C C . PHE A 1 100 ? 4.384 17.024 -0.937 1.00 70.19 100 PHE A C 1
ATOM 812 O O . PHE A 1 100 ? 4.579 18.172 -0.539 1.00 70.19 100 PHE A O 1
ATOM 819 N N . GLU A 1 101 ? 3.318 16.306 -0.602 1.00 74.44 101 GLU A N 1
ATOM 820 C CA . GLU A 1 101 ? 2.389 16.704 0.439 1.00 74.44 101 GLU A CA 1
ATOM 821 C C . GLU A 1 101 ? 2.926 16.117 1.742 1.00 74.44 101 GLU A C 1
ATOM 823 O O . GLU A 1 101 ? 2.880 14.897 1.935 1.00 74.44 101 GLU A O 1
ATOM 828 N N . PRO A 1 102 ? 3.524 16.942 2.619 1.00 78.50 102 PRO A N 1
ATOM 829 C CA . PRO A 1 102 ? 3.996 16.447 3.895 1.00 78.50 102 PRO A CA 1
ATOM 830 C C . PRO A 1 102 ? 2.810 15.894 4.681 1.00 78.50 102 PRO A C 1
ATOM 832 O O . PRO A 1 102 ? 1.769 16.541 4.801 1.00 78.50 102 PRO A O 1
ATOM 835 N N . ILE A 1 103 ? 2.991 14.710 5.263 1.00 83.44 103 ILE A N 1
ATOM 836 C CA . ILE A 1 103 ? 2.011 14.151 6.191 1.00 83.44 103 ILE A CA 1
ATOM 837 C C . ILE A 1 103 ? 1.943 15.092 7.391 1.00 83.44 103 ILE A C 1
ATOM 839 O O . ILE A 1 103 ? 2.902 15.210 8.157 1.00 83.44 103 ILE A O 1
ATOM 843 N N . THR A 1 104 ? 0.810 15.771 7.550 1.00 85.88 104 THR A N 1
ATOM 844 C CA . THR A 1 104 ? 0.569 16.635 8.704 1.00 85.88 104 THR A CA 1
ATOM 845 C C . THR A 1 104 ? -0.246 15.881 9.754 1.00 85.88 104 THR A C 1
ATOM 847 O O . THR A 1 104 ? -1.236 15.219 9.427 1.00 85.88 104 THR A O 1
ATOM 850 N N . PRO A 1 105 ? 0.166 15.914 11.034 1.00 83.06 105 PRO A N 1
ATOM 851 C CA . PRO A 1 105 ? -0.588 15.256 12.084 1.00 83.06 105 PRO A CA 1
ATOM 852 C C . PRO A 1 105 ? -1.902 16.000 12.316 1.00 83.06 105 PRO A C 1
ATOM 854 O O . PRO A 1 105 ? -1.921 17.189 12.626 1.00 83.06 105 PRO A O 1
ATOM 857 N N . VAL A 1 106 ? -3.016 15.278 12.231 1.00 85.38 106 VAL A N 1
ATOM 858 C CA . VAL A 1 106 ? -4.313 15.802 12.662 1.00 85.38 106 VAL A CA 1
ATOM 859 C C . VAL A 1 106 ? -4.389 15.706 14.187 1.00 85.38 106 VAL A C 1
ATOM 861 O O . VAL A 1 106 ? -4.441 14.599 14.735 1.00 85.38 106 VAL A O 1
ATOM 864 N N . THR A 1 107 ? -4.379 16.850 14.872 1.00 81.94 107 THR A N 1
ATOM 865 C CA . THR A 1 107 ? -4.360 16.934 16.346 1.00 81.94 107 THR A CA 1
ATOM 866 C C . THR A 1 107 ? -5.752 17.007 16.978 1.00 81.94 107 THR A C 1
ATOM 868 O O . THR A 1 107 ? -5.912 16.603 18.123 1.00 81.94 107 THR A O 1
ATOM 871 N N . ASN A 1 108 ? -6.774 17.438 16.231 1.00 84.06 108 ASN A N 1
ATOM 872 C CA . ASN A 1 108 ? -8.107 17.749 16.770 1.00 84.06 108 ASN A CA 1
ATOM 873 C C . ASN A 1 108 ? -9.174 16.712 16.379 1.00 84.06 108 ASN A C 1
ATOM 875 O O . ASN A 1 108 ? -10.269 17.080 15.966 1.00 84.06 108 ASN A O 1
ATOM 879 N N . ILE A 1 109 ? -8.851 15.419 16.461 1.00 89.62 109 ILE A N 1
ATOM 880 C CA . ILE A 1 109 ? -9.821 14.338 16.217 1.00 89.62 109 ILE A CA 1
ATOM 881 C C . ILE A 1 109 ? -9.782 13.308 17.337 1.00 89.62 109 ILE A C 1
ATOM 883 O O . ILE A 1 109 ? -8.721 12.993 17.881 1.00 89.62 109 ILE A O 1
ATOM 887 N N . THR A 1 110 ? -10.948 12.751 17.647 1.00 87.81 110 THR A N 1
ATOM 888 C CA . THR A 1 110 ? -11.078 11.662 18.620 1.00 87.81 110 THR A CA 1
ATOM 889 C C . THR A 1 110 ? -10.480 10.360 18.075 1.00 87.81 110 THR A C 1
ATOM 891 O O . THR A 1 110 ? -10.353 10.180 16.862 1.00 87.81 110 THR A O 1
ATOM 894 N N . SER A 1 111 ? -10.136 9.410 18.951 1.00 84.69 111 SER A N 1
ATOM 895 C CA . SER A 1 111 ? -9.631 8.090 18.535 1.00 84.69 111 SER A CA 1
ATOM 896 C C . SER A 1 111 ? -10.612 7.352 17.617 1.00 84.69 111 SER A C 1
ATOM 898 O O . SER A 1 111 ? -10.194 6.745 16.635 1.00 84.69 111 SER A O 1
ATOM 900 N N . LYS A 1 112 ? -11.919 7.465 17.886 1.00 83.94 112 LYS A N 1
ATOM 901 C CA . LYS A 1 112 ? -12.980 6.879 17.055 1.00 83.94 112 LYS A CA 1
ATOM 902 C C . LYS A 1 112 ? -13.028 7.513 15.667 1.00 83.94 112 LYS A C 1
ATOM 904 O O . LYS A 1 112 ? -13.054 6.813 14.662 1.00 83.94 112 LYS A O 1
ATOM 909 N N . GLU A 1 113 ? -12.988 8.839 15.607 1.00 86.94 113 GLU A N 1
ATOM 910 C CA . GLU A 1 113 ? -12.997 9.569 14.339 1.00 86.94 113 GLU A CA 1
ATOM 911 C C . GLU A 1 113 ? -11.731 9.303 13.514 1.00 86.94 113 GLU A C 1
ATOM 913 O O . GLU A 1 113 ? -11.793 9.185 12.292 1.00 86.94 113 GLU A O 1
ATOM 918 N N . ARG A 1 114 ? -10.588 9.116 14.183 1.00 87.62 114 ARG A N 1
ATOM 919 C CA . ARG A 1 114 ? -9.334 8.694 13.552 1.00 87.62 114 ARG A CA 1
ATOM 920 C C . ARG A 1 114 ? -9.461 7.319 12.901 1.00 87.62 114 ARG A C 1
ATOM 922 O O . ARG A 1 114 ? -9.066 7.171 11.750 1.00 87.62 114 ARG A O 1
ATOM 929 N N . ILE A 1 115 ? -10.034 6.342 13.603 1.00 87.81 115 ILE A N 1
ATOM 930 C CA . ILE A 1 115 ? -10.275 4.998 13.056 1.00 87.81 115 ILE A CA 1
ATOM 931 C C . ILE A 1 115 ? -11.244 5.063 11.867 1.00 87.81 115 ILE A C 1
ATOM 933 O O . ILE A 1 115 ? -10.967 4.457 10.836 1.00 87.81 115 ILE A O 1
ATOM 937 N N . ASN A 1 116 ? -12.323 5.849 11.964 1.00 86.25 116 ASN A N 1
ATOM 938 C CA . ASN A 1 116 ? -13.271 6.034 10.860 1.00 86.25 116 ASN A CA 1
ATOM 939 C C . ASN A 1 116 ? -12.603 6.600 9.606 1.00 86.25 116 ASN A C 1
ATOM 941 O O . ASN A 1 116 ? -12.811 6.065 8.521 1.00 86.25 116 ASN A O 1
ATOM 945 N N . LYS A 1 117 ? -11.793 7.656 9.745 1.00 89.06 117 LYS A N 1
ATOM 946 C CA . LYS A 1 117 ? -11.093 8.262 8.603 1.00 89.06 117 LYS A CA 1
ATOM 947 C C . LYS A 1 117 ? -10.098 7.291 7.970 1.00 89.06 117 LYS A C 1
ATOM 949 O O . LYS A 1 117 ? -10.055 7.192 6.752 1.00 89.06 117 LYS A O 1
ATOM 954 N N . ILE A 1 118 ? -9.361 6.529 8.783 1.00 87.69 118 ILE A N 1
ATOM 955 C CA . ILE A 1 118 ? -8.465 5.473 8.285 1.00 87.69 118 ILE A CA 1
ATOM 956 C C . ILE A 1 118 ? -9.259 4.427 7.497 1.00 87.69 118 ILE A C 1
ATOM 958 O O . ILE A 1 118 ? -8.855 4.046 6.404 1.00 87.69 118 ILE A O 1
ATOM 962 N N . PHE A 1 119 ? -10.395 3.977 8.028 1.00 86.56 119 PHE A N 1
ATOM 963 C CA . PHE A 1 119 ? -11.219 2.976 7.361 1.00 86.56 119 PHE A CA 1
ATOM 964 C C . PHE A 1 119 ? -11.794 3.472 6.033 1.00 86.56 119 PHE A C 1
ATOM 966 O O . PHE A 1 119 ? -11.738 2.743 5.050 1.00 86.56 119 PHE A O 1
ATOM 973 N N . GLN A 1 120 ? -12.291 4.710 5.988 1.00 87.44 120 GLN A N 1
ATOM 974 C CA . GLN A 1 120 ? -12.799 5.323 4.758 1.00 87.44 120 GLN A CA 1
ATOM 975 C C . GLN A 1 120 ? -11.715 5.404 3.679 1.00 87.44 120 GLN A C 1
ATOM 977 O O . GLN A 1 120 ? -11.948 4.968 2.558 1.00 87.44 120 GLN A O 1
ATOM 982 N N . SER A 1 121 ? -10.505 5.854 4.027 1.00 88.44 121 SER A N 1
ATOM 983 C CA . SER A 1 121 ? -9.388 5.880 3.073 1.00 88.44 121 SER A CA 1
ATOM 984 C C . SER A 1 121 ? -8.999 4.483 2.578 1.00 88.44 121 SER A C 1
ATOM 986 O O . SER A 1 121 ? -8.628 4.319 1.423 1.00 88.44 121 SER A O 1
ATOM 988 N N . LEU A 1 122 ? -9.106 3.454 3.425 1.00 87.19 122 LEU A N 1
ATOM 989 C CA . LEU A 1 122 ? -8.865 2.071 3.005 1.00 87.19 122 LEU A CA 1
ATOM 990 C C . LEU A 1 122 ? -9.983 1.533 2.099 1.00 87.19 122 LEU A C 1
ATOM 992 O O . LEU A 1 122 ? -9.681 0.763 1.194 1.00 87.19 122 LEU A O 1
ATOM 996 N N . GLN A 1 123 ? -11.242 1.933 2.309 1.00 84.88 123 GLN A N 1
ATOM 997 C CA . GLN A 1 123 ? -12.369 1.562 1.440 1.00 84.88 123 GLN A CA 1
ATOM 998 C C . GLN A 1 123 ? -12.217 2.068 0.006 1.00 84.88 123 GLN A C 1
ATOM 1000 O O . GLN A 1 123 ? -12.632 1.389 -0.925 1.00 84.88 123 GLN A O 1
ATOM 1005 N N . GLU A 1 124 ? -11.609 3.238 -0.176 1.00 86.31 124 GLU A N 1
ATOM 1006 C CA . GLU A 1 124 ? -11.404 3.824 -1.503 1.00 86.31 124 GLU A CA 1
ATOM 1007 C C . GLU A 1 124 ? -10.359 3.063 -2.338 1.00 86.31 124 GLU A C 1
ATOM 1009 O O . GLU A 1 124 ? -10.441 3.058 -3.567 1.00 86.31 124 GLU A O 1
ATOM 1014 N N . GLU A 1 125 ? -9.390 2.402 -1.694 1.00 85.31 125 GLU A N 1
ATOM 1015 C CA . GLU A 1 125 ? -8.259 1.761 -2.380 1.00 85.31 125 GLU A CA 1
ATOM 1016 C C . GLU A 1 125 ? -8.273 0.226 -2.340 1.00 85.31 125 GLU A C 1
ATOM 1018 O O . GLU A 1 125 ? -7.652 -0.426 -3.186 1.00 85.31 125 GLU A O 1
ATOM 1023 N N . ILE A 1 126 ? -8.951 -0.374 -1.359 1.00 85.88 126 ILE A N 1
ATOM 1024 C CA . ILE A 1 126 ? -8.953 -1.822 -1.146 1.00 85.88 126 ILE A CA 1
ATOM 1025 C C . ILE A 1 126 ? -10.267 -2.427 -1.666 1.00 85.88 126 ILE A C 1
ATOM 1027 O O . ILE A 1 126 ? -11.337 -1.903 -1.383 1.00 85.88 126 ILE A O 1
ATOM 1031 N N . PRO A 1 127 ? -10.214 -3.567 -2.378 1.00 83.19 127 PRO A N 1
ATOM 1032 C CA . PRO A 1 127 ? -11.405 -4.329 -2.751 1.00 83.19 127 PRO A CA 1
ATOM 1033 C C . PRO A 1 127 ? -12.280 -4.736 -1.548 1.00 83.19 127 PRO A C 1
ATOM 1035 O O . PRO A 1 127 ? -11.766 -5.191 -0.519 1.00 83.19 127 PRO A O 1
ATOM 1038 N N . ASP A 1 128 ? -13.605 -4.624 -1.694 1.00 80.38 128 ASP A N 1
ATOM 1039 C CA . ASP A 1 128 ? -14.595 -4.865 -0.628 1.00 80.38 128 ASP A CA 1
ATOM 1040 C C . ASP A 1 128 ? -14.482 -6.250 0.033 1.00 80.38 128 ASP A C 1
ATOM 1042 O O . ASP A 1 128 ? -14.681 -6.396 1.243 1.00 80.38 128 ASP A O 1
ATOM 1046 N N . ASP A 1 129 ? -14.112 -7.277 -0.737 1.00 82.44 129 ASP A N 1
ATOM 1047 C CA . ASP A 1 129 ? -13.926 -8.650 -0.258 1.00 82.44 129 ASP A CA 1
ATOM 1048 C C . ASP A 1 129 ? -12.820 -8.749 0.802 1.00 82.44 129 ASP A C 1
ATOM 1050 O O . ASP A 1 129 ? -12.938 -9.507 1.767 1.00 82.44 129 ASP A O 1
ATOM 1054 N N . LYS A 1 130 ? -11.770 -7.929 0.680 1.00 78.94 130 LYS A N 1
ATOM 1055 C CA . LYS A 1 130 ? -10.684 -7.864 1.665 1.00 78.94 130 LYS A CA 1
ATOM 1056 C C . LYS A 1 130 ? -11.047 -6.990 2.858 1.00 78.94 130 LYS A C 1
ATOM 1058 O O . LYS A 1 130 ? -10.645 -7.308 3.978 1.00 78.94 130 LYS A O 1
ATOM 1063 N N . LEU A 1 131 ? -11.843 -5.943 2.659 1.00 80.38 131 LEU A N 1
ATOM 1064 C CA . LEU A 1 131 ? -12.346 -5.091 3.743 1.00 80.38 131 LEU A CA 1
ATOM 1065 C C . LEU A 1 131 ? -13.293 -5.822 4.693 1.00 80.38 131 LEU A C 1
ATOM 1067 O O . LEU A 1 131 ? -13.252 -5.585 5.901 1.00 80.38 131 LEU A O 1
ATOM 1071 N N . LEU A 1 132 ? -14.093 -6.759 4.185 1.00 79.69 132 LEU A N 1
ATOM 1072 C CA . LEU A 1 132 ? -14.969 -7.586 5.017 1.00 79.69 132 LEU A CA 1
ATOM 1073 C C . LEU A 1 132 ? -14.202 -8.385 6.082 1.00 79.69 132 LEU A C 1
ATOM 1075 O O . LEU A 1 132 ? -14.738 -8.615 7.163 1.00 79.69 132 LEU A O 1
ATOM 1079 N N . SER A 1 133 ? -12.941 -8.747 5.820 1.00 81.81 133 SER A N 1
ATOM 1080 C CA . SER A 1 133 ? -12.103 -9.492 6.773 1.00 81.81 133 SER A CA 1
ATOM 1081 C C . SER A 1 133 ? -11.630 -8.655 7.970 1.00 81.81 133 SER A C 1
ATOM 1083 O O . SER A 1 133 ? -11.463 -9.179 9.068 1.00 81.81 133 SER A O 1
ATOM 1085 N N . ILE A 1 134 ? -11.459 -7.345 7.778 1.00 81.19 134 ILE A N 1
ATOM 1086 C CA . ILE A 1 134 ? -10.971 -6.399 8.797 1.00 81.19 134 ILE A CA 1
ATOM 1087 C C . ILE A 1 134 ? -12.104 -5.617 9.467 1.00 81.19 134 ILE A C 1
ATOM 1089 O O . ILE A 1 134 ? -11.912 -5.067 10.552 1.00 81.19 134 ILE A O 1
ATOM 1093 N N . LYS A 1 135 ? -13.301 -5.613 8.871 1.00 81.12 135 LYS A N 1
ATOM 1094 C CA . LYS A 1 135 ? -14.494 -4.961 9.419 1.00 81.12 135 LYS A CA 1
ATOM 1095 C C . LYS A 1 135 ? -14.810 -5.374 10.869 1.00 81.12 135 LYS A C 1
ATOM 1097 O O . LYS A 1 135 ? -14.988 -4.469 11.678 1.00 81.12 135 LYS A O 1
ATOM 1102 N N . PRO A 1 136 ? -14.794 -6.667 11.261 1.00 83.12 136 PRO A N 1
ATOM 1103 C CA . PRO A 1 136 ? -15.094 -7.055 12.642 1.00 83.12 136 PRO A CA 1
ATOM 1104 C C . PRO A 1 136 ? -14.113 -6.457 13.656 1.00 83.12 136 PRO A C 1
ATOM 1106 O O . PRO A 1 136 ? -14.508 -6.017 14.733 1.00 83.12 136 PRO A O 1
ATOM 1109 N N . MET A 1 137 ? -12.826 -6.402 13.301 1.00 81.44 137 MET A N 1
ATOM 1110 C CA . MET A 1 137 ? -11.794 -5.797 14.143 1.00 81.44 137 MET A CA 1
ATOM 1111 C C . MET A 1 137 ? -12.010 -4.286 14.280 1.00 81.44 137 MET A C 1
ATOM 1113 O O . MET A 1 137 ? -11.897 -3.740 15.376 1.00 81.44 137 MET A O 1
ATOM 1117 N N . LEU A 1 138 ? -12.348 -3.608 13.184 1.00 81.50 138 LEU A N 1
ATOM 1118 C CA . LEU A 1 138 ? -12.627 -2.174 13.186 1.00 81.50 138 LEU A CA 1
ATOM 1119 C C . LEU A 1 138 ? -13.885 -1.826 13.978 1.00 81.50 138 LEU A C 1
ATOM 1121 O O . LEU A 1 138 ? -13.852 -0.884 14.768 1.00 81.50 138 LEU A O 1
ATOM 1125 N N . ASP A 1 139 ? -14.952 -2.612 13.834 1.00 80.19 139 ASP A N 1
ATOM 1126 C CA . ASP A 1 139 ? -16.178 -2.465 14.619 1.00 80.19 139 ASP A CA 1
ATOM 1127 C C . ASP A 1 139 ? -15.880 -2.605 16.120 1.00 80.19 139 ASP A C 1
ATOM 1129 O O . ASP A 1 139 ? -16.394 -1.834 16.937 1.00 80.19 139 ASP A O 1
ATOM 1133 N N . LEU A 1 140 ? -14.985 -3.525 16.489 1.00 81.00 140 LEU A N 1
ATOM 1134 C CA . LEU A 1 140 ? -14.534 -3.713 17.866 1.00 81.00 140 LEU A CA 1
ATOM 1135 C C . LEU A 1 140 ? -13.703 -2.522 18.368 1.00 81.00 140 LEU A C 1
ATOM 1137 O O . LEU A 1 140 ? -13.917 -2.058 19.486 1.00 81.00 140 LEU A O 1
ATOM 1141 N N . MET A 1 141 ? -12.815 -1.964 17.539 1.00 80.06 141 MET A N 1
ATOM 1142 C CA . MET A 1 141 ? -12.044 -0.762 17.885 1.00 80.06 141 MET A CA 1
ATOM 1143 C C . MET A 1 141 ? -12.926 0.493 18.004 1.00 80.06 141 MET A C 1
ATOM 1145 O O . MET A 1 141 ? -12.713 1.306 18.902 1.00 80.06 141 MET A O 1
ATOM 1149 N N . MET A 1 142 ? -13.938 0.654 17.145 1.00 79.44 142 MET A N 1
ATOM 1150 C CA . MET A 1 142 ? -14.888 1.775 17.209 1.00 79.44 142 MET A CA 1
ATOM 1151 C C . MET A 1 142 ? -15.804 1.710 18.433 1.00 79.44 142 MET A C 1
ATOM 1153 O O . MET A 1 142 ? -16.269 2.750 18.904 1.00 79.44 142 MET A O 1
ATOM 1157 N N . ASN A 1 143 ? -16.077 0.500 18.924 1.00 82.69 143 ASN A N 1
ATOM 1158 C CA . ASN A 1 143 ? -16.939 0.244 20.074 1.00 82.69 143 ASN A CA 1
ATOM 1159 C C . ASN A 1 143 ? -16.156 -0.215 21.311 1.00 82.69 143 ASN A C 1
ATOM 1161 O O . ASN A 1 143 ? -16.762 -0.728 22.248 1.00 82.69 143 ASN A O 1
ATOM 1165 N N . ILE A 1 144 ? -14.835 -0.005 21.351 1.00 81.50 144 ILE A N 1
ATOM 1166 C CA . ILE A 1 144 ? -13.957 -0.486 22.431 1.00 81.50 144 ILE A CA 1
ATOM 1167 C C . ILE A 1 144 ? -14.429 -0.018 23.814 1.00 81.50 144 ILE A C 1
ATOM 1169 O O . ILE A 1 144 ? -14.280 -0.739 24.795 1.00 81.50 144 ILE A O 1
ATOM 1173 N N . ASP A 1 145 ? -15.062 1.155 23.895 1.00 79.19 145 ASP A N 1
ATOM 1174 C CA . ASP A 1 145 ? -15.607 1.691 25.143 1.00 79.19 145 ASP A CA 1
ATOM 1175 C C . ASP A 1 145 ? -16.718 0.813 25.735 1.00 79.19 145 ASP A C 1
ATOM 1177 O O . ASP A 1 145 ? -16.804 0.698 26.953 1.00 79.19 145 ASP A O 1
ATOM 1181 N N . LYS A 1 146 ? -17.504 0.123 24.897 1.00 81.56 146 LYS A N 1
ATOM 1182 C CA . LYS A 1 146 ? -18.510 -0.854 25.349 1.00 81.56 146 LYS A CA 1
ATOM 1183 C C . LYS A 1 146 ? -17.871 -2.134 25.885 1.00 81.56 146 LYS A C 1
ATOM 1185 O O . LYS A 1 146 ? -18.440 -2.794 26.745 1.00 81.56 146 LYS A O 1
ATOM 1190 N N . PHE A 1 147 ? -16.677 -2.470 25.401 1.00 77.25 147 PHE A N 1
ATOM 1191 C CA . PHE A 1 147 ? -15.941 -3.670 25.799 1.00 77.25 147 PHE A CA 1
ATOM 1192 C C . PHE A 1 147 ? -14.946 -3.418 26.939 1.00 77.25 147 PHE A C 1
ATOM 1194 O O . PHE A 1 147 ? -14.496 -4.372 27.568 1.00 77.25 147 PHE A O 1
ATOM 1201 N N . LYS A 1 148 ? -14.617 -2.158 27.256 1.00 78.44 148 LYS A N 1
ATOM 1202 C CA . LYS A 1 148 ? -13.751 -1.795 28.393 1.00 78.44 148 LYS A CA 1
ATOM 1203 C C . LYS A 1 148 ? -14.186 -2.431 29.722 1.00 78.44 148 LYS A C 1
ATOM 1205 O O . LYS A 1 148 ? -13.304 -2.980 30.382 1.00 78.44 148 LYS A O 1
ATOM 1210 N N . PRO A 1 149 ? -15.478 -2.401 30.118 1.00 76.31 149 PRO A N 1
ATOM 1211 C CA . PRO A 1 149 ? -15.930 -3.033 31.354 1.00 76.31 149 PRO A CA 1
ATOM 1212 C C . PRO A 1 149 ? -15.642 -4.534 31.335 1.00 76.31 149 PRO A C 1
ATOM 1214 O O . PRO A 1 149 ? -14.955 -5.021 32.225 1.00 76.31 149 PRO A O 1
ATOM 1217 N N . ILE A 1 150 ? -16.018 -5.222 30.250 1.00 78.94 150 ILE A N 1
ATOM 1218 C CA . ILE A 1 150 ? -15.767 -6.657 30.039 1.00 78.94 150 ILE A CA 1
ATOM 1219 C C . ILE A 1 150 ? -14.279 -6.980 30.185 1.00 78.94 150 ILE A C 1
ATOM 1221 O O . ILE A 1 150 ? -13.921 -7.861 30.957 1.00 78.94 150 ILE A O 1
ATOM 1225 N N . ILE A 1 151 ? -13.402 -6.253 29.485 1.00 80.06 151 ILE A N 1
ATOM 1226 C CA . ILE A 1 151 ? -11.951 -6.481 29.534 1.00 80.06 151 ILE A CA 1
ATOM 1227 C C . ILE A 1 151 ? -11.423 -6.255 30.955 1.00 80.06 151 ILE A C 1
ATOM 1229 O O . ILE A 1 151 ? -10.612 -7.042 31.431 1.00 80.06 151 ILE A O 1
ATOM 1233 N N . SER A 1 152 ? -11.893 -5.212 31.644 1.00 74.75 152 SER A N 1
ATOM 1234 C CA . SER A 1 152 ? -11.478 -4.909 33.017 1.00 74.75 152 SER A CA 1
ATOM 1235 C C . SER A 1 152 ? -11.938 -5.953 34.033 1.00 74.75 152 SER A C 1
ATOM 1237 O O . SER A 1 152 ? -11.213 -6.246 34.979 1.00 74.75 152 SER A O 1
ATOM 1239 N N . THR A 1 153 ? -13.115 -6.545 33.841 1.00 74.31 153 THR A N 1
ATOM 1240 C CA . THR A 1 153 ? -13.611 -7.630 34.690 1.00 74.31 153 THR A CA 1
ATOM 1241 C C . THR A 1 153 ? -12.864 -8.924 34.377 1.00 74.31 153 THR A C 1
ATOM 1243 O O . THR A 1 153 ? -12.440 -9.628 35.287 1.00 74.31 153 THR A O 1
ATOM 1246 N N . LEU A 1 154 ? -12.582 -9.193 33.098 1.00 73.44 154 LEU A N 1
ATOM 1247 C CA . LEU A 1 154 ? -11.814 -10.364 32.676 1.00 73.44 154 LEU A CA 1
ATOM 1248 C C . LEU A 1 154 ? -10.378 -10.338 33.219 1.00 73.44 154 LEU A C 1
ATOM 1250 O O . LEU A 1 154 ? -9.862 -11.368 33.646 1.00 73.44 154 LEU A O 1
ATOM 1254 N N . THR A 1 155 ? -9.729 -9.168 33.239 1.00 74.25 155 THR A N 1
ATOM 1255 C CA . THR A 1 155 ? -8.391 -9.024 33.827 1.00 74.25 155 THR A CA 1
ATOM 1256 C C . THR A 1 155 ? -8.415 -9.162 35.343 1.00 74.25 155 THR A C 1
ATOM 1258 O O . THR A 1 155 ? -7.494 -9.769 35.884 1.00 74.25 155 THR A O 1
ATOM 1261 N N . LYS A 1 156 ? -9.458 -8.683 36.035 1.00 72.38 156 LYS A N 1
ATOM 1262 C CA . LYS A 1 156 ? -9.647 -8.929 37.476 1.00 72.38 156 LYS A CA 1
ATOM 1263 C C . LYS A 1 156 ? -9.794 -10.423 37.777 1.00 72.38 156 LYS A C 1
ATOM 1265 O O . LYS A 1 156 ? -9.082 -10.921 38.639 1.00 72.38 156 LYS A O 1
ATOM 1270 N N . ILE A 1 157 ? -10.621 -11.141 37.012 1.00 69.12 157 ILE A N 1
ATOM 1271 C CA . ILE A 1 157 ? -10.822 -12.594 37.157 1.00 69.12 157 ILE A CA 1
ATOM 1272 C C . ILE A 1 157 ? -9.528 -13.357 36.843 1.00 69.12 157 ILE A C 1
ATOM 1274 O O . ILE A 1 157 ? -9.115 -14.221 37.605 1.00 69.12 157 ILE A O 1
ATOM 1278 N N . SER A 1 158 ? -8.838 -13.009 35.755 1.00 67.19 158 SER A N 1
ATOM 1279 C CA . SER A 1 158 ? -7.582 -13.664 35.368 1.00 67.19 158 SER A CA 1
ATOM 1280 C C . SER A 1 158 ? -6.423 -13.376 36.328 1.00 67.19 158 SER A C 1
ATOM 1282 O O . SER A 1 158 ? -5.468 -14.149 36.364 1.00 67.19 158 SER A O 1
ATOM 1284 N N . SER A 1 159 ? -6.469 -12.258 37.057 1.00 64.19 159 SER A N 1
ATOM 1285 C CA . SER A 1 159 ? -5.458 -11.893 38.060 1.00 64.19 159 SER A CA 1
ATOM 1286 C C . SER A 1 159 ? -5.792 -12.447 39.447 1.00 64.19 159 SER A C 1
ATOM 1288 O O . SER A 1 159 ? -4.909 -12.508 40.301 1.00 64.19 159 SER A O 1
ATOM 1290 N N . ALA A 1 160 ? -7.038 -12.877 39.670 1.00 58.66 160 ALA A N 1
ATOM 1291 C CA . ALA A 1 160 ? -7.486 -13.583 40.863 1.00 58.66 160 ALA A CA 1
ATOM 1292 C C . ALA A 1 160 ? -7.044 -15.054 40.801 1.00 58.66 160 ALA A C 1
ATOM 1294 O O . ALA A 1 160 ? -7.836 -15.989 40.715 1.00 58.66 160 ALA A O 1
ATOM 1295 N N . ASN A 1 161 ? -5.731 -15.261 40.818 1.00 49.75 161 ASN A N 1
ATOM 1296 C CA . ASN A 1 161 ? -5.129 -16.572 40.979 1.00 49.75 161 ASN A CA 1
ATOM 1297 C C . ASN A 1 161 ? -5.177 -16.970 42.464 1.00 49.75 161 ASN A C 1
ATOM 1299 O O . ASN A 1 161 ? -4.147 -16.943 43.121 1.00 49.75 161 ASN A O 1
ATOM 1303 N N . ASP A 1 162 ? -6.378 -17.219 42.995 1.00 51.75 162 ASP A N 1
ATOM 1304 C CA . ASP A 1 162 ? -6.653 -18.104 44.140 1.00 51.75 162 ASP A CA 1
ATOM 1305 C C . ASP A 1 162 ? -8.125 -17.975 44.576 1.00 51.75 162 ASP A C 1
ATOM 1307 O O . ASP A 1 162 ? -8.525 -16.986 45.180 1.00 51.75 162 ASP A O 1
ATOM 1311 N N . LYS A 1 163 ? -8.927 -19.010 44.287 1.00 52.12 163 LYS A N 1
ATOM 1312 C CA . LYS A 1 163 ? -10.166 -19.407 44.995 1.00 52.12 163 LYS A CA 1
ATOM 1313 C C . LYS A 1 163 ? -11.207 -18.328 45.365 1.00 52.12 163 LYS A C 1
ATOM 1315 O O . LYS A 1 163 ? -11.969 -18.544 46.304 1.00 52.12 163 LYS A O 1
ATOM 1320 N N . SER A 1 164 ? -11.309 -17.210 44.655 1.00 49.31 164 SER A N 1
ATOM 1321 C CA . SER A 1 164 ? -12.437 -16.291 44.842 1.00 49.31 164 SER A CA 1
ATOM 1322 C C . SER A 1 164 ? -13.618 -16.735 43.980 1.00 49.31 164 SER A C 1
ATOM 1324 O O . SER A 1 164 ? -13.512 -16.732 42.751 1.00 49.31 164 SER A O 1
ATOM 1326 N N . GLU A 1 165 ? -14.722 -17.120 44.626 1.00 57.72 165 GLU A N 1
ATOM 1327 C CA . GLU A 1 165 ? -16.043 -17.229 43.998 1.00 57.72 165 GLU A CA 1
ATOM 1328 C C . GLU A 1 165 ? -16.292 -15.982 43.148 1.00 57.72 165 GLU A C 1
ATOM 1330 O O . GLU A 1 165 ? -16.118 -14.850 43.603 1.00 57.72 165 GLU A O 1
ATOM 1335 N N . ILE A 1 166 ? -16.639 -16.197 41.880 1.00 59.03 166 ILE A N 1
ATOM 1336 C CA . ILE A 1 166 ? -17.090 -15.118 41.010 1.00 59.03 166 ILE A CA 1
ATOM 1337 C C . ILE A 1 166 ? -18.395 -14.613 41.625 1.00 59.03 166 ILE A C 1
ATOM 1339 O O . ILE A 1 166 ? -19.397 -15.325 41.606 1.00 59.03 166 ILE A O 1
ATOM 1343 N N . ASN A 1 167 ? -18.375 -13.409 42.196 1.00 66.38 167 ASN A N 1
ATOM 1344 C CA . ASN A 1 167 ? -19.557 -12.842 42.829 1.00 66.38 167 ASN A CA 1
ATOM 1345 C C . ASN A 1 167 ? -20.587 -12.457 41.760 1.00 66.38 167 ASN A C 1
ATOM 1347 O O . ASN A 1 167 ? -20.237 -12.052 40.649 1.00 66.38 167 ASN A O 1
ATOM 1351 N N . ILE A 1 168 ? -21.871 -12.512 42.121 1.00 67.19 168 ILE A N 1
ATOM 1352 C CA . ILE A 1 168 ? -22.990 -12.077 41.267 1.00 67.19 168 ILE A CA 1
ATOM 1353 C C . ILE A 1 168 ? -22.766 -10.656 40.727 1.00 67.19 168 ILE A C 1
ATOM 1355 O O . ILE A 1 168 ? -23.095 -10.372 39.578 1.00 67.19 168 ILE A O 1
ATOM 1359 N N . ASP A 1 169 ? -22.144 -9.784 41.521 1.00 70.19 169 ASP A N 1
ATOM 1360 C CA . ASP A 1 169 ? -21.805 -8.419 41.115 1.00 70.19 169 ASP A CA 1
ATOM 1361 C C . ASP A 1 169 ? -20.806 -8.376 39.944 1.00 70.19 169 ASP A C 1
ATOM 1363 O O . ASP A 1 169 ? -21.004 -7.620 38.992 1.00 70.19 169 ASP A O 1
ATOM 1367 N N . ASP A 1 170 ? -19.799 -9.254 39.942 1.00 71.50 170 ASP A N 1
ATOM 1368 C CA . ASP A 1 170 ? -18.831 -9.360 38.844 1.00 71.50 170 ASP A CA 1
ATOM 1369 C C . ASP A 1 170 ? -19.478 -9.944 37.575 1.00 71.50 170 ASP A C 1
ATOM 1371 O O . ASP A 1 170 ? -19.143 -9.543 36.455 1.00 71.50 170 ASP A O 1
ATOM 1375 N N . MET A 1 171 ? -20.440 -10.864 37.732 1.00 69.19 171 MET A N 1
ATOM 1376 C CA . MET A 1 171 ? -21.224 -11.386 36.607 1.00 69.19 171 MET A CA 1
ATOM 1377 C C . MET A 1 171 ? -22.107 -10.303 35.997 1.00 69.19 171 MET A C 1
ATOM 1379 O O . MET A 1 171 ? -22.123 -10.164 34.777 1.00 69.19 171 MET A O 1
ATOM 1383 N N . ILE A 1 172 ? -22.806 -9.516 36.818 1.00 72.31 172 ILE A N 1
ATOM 1384 C CA . ILE A 1 172 ? -23.675 -8.424 36.363 1.00 72.31 172 ILE A CA 1
ATOM 1385 C C . ILE A 1 172 ? -22.878 -7.371 35.598 1.00 72.31 172 ILE A C 1
ATOM 1387 O O . ILE A 1 172 ? -23.312 -6.928 34.534 1.00 72.31 172 ILE A O 1
ATOM 1391 N N . ASP A 1 173 ? -21.686 -7.016 36.071 1.00 72.62 173 ASP A N 1
ATOM 1392 C CA . ASP A 1 173 ? -20.811 -6.071 35.375 1.00 72.62 173 ASP A CA 1
ATOM 1393 C C . ASP A 1 173 ? -20.321 -6.590 34.008 1.00 72.62 173 ASP A C 1
ATOM 1395 O O . ASP A 1 173 ? -20.048 -5.793 33.105 1.00 72.62 173 ASP A O 1
ATOM 1399 N N . LEU A 1 174 ? -20.265 -7.913 33.814 1.00 70.94 174 LEU A N 1
ATOM 1400 C CA . LEU A 1 174 ? -19.941 -8.559 32.535 1.00 70.94 174 LEU A CA 1
ATOM 1401 C C . LEU A 1 174 ? -21.088 -8.477 31.513 1.00 70.94 174 LEU A C 1
ATOM 1403 O O . LEU A 1 174 ? -20.836 -8.227 30.333 1.00 70.94 174 LEU A O 1
ATOM 1407 N N . ILE A 1 175 ? -22.337 -8.664 31.949 1.00 71.44 175 ILE A N 1
ATOM 1408 C CA . ILE A 1 175 ? -23.524 -8.665 31.067 1.00 71.44 175 ILE A CA 1
ATOM 1409 C C . ILE A 1 175 ? -24.138 -7.278 30.860 1.00 71.44 175 ILE A C 1
ATOM 1411 O O . ILE A 1 175 ? -24.745 -7.023 29.822 1.00 71.44 175 ILE A O 1
ATOM 1415 N N . LYS A 1 176 ? -23.936 -6.348 31.797 1.00 71.31 176 LYS A N 1
ATOM 1416 C CA . LYS A 1 176 ? -24.378 -4.947 31.725 1.00 71.31 176 LYS A CA 1
ATOM 1417 C C . LYS A 1 176 ? -24.091 -4.258 30.380 1.00 71.31 176 LYS A C 1
ATOM 1419 O O . LYS A 1 176 ? -25.018 -3.684 29.814 1.00 71.31 176 LYS A O 1
ATOM 1424 N N . PRO A 1 177 ? -22.874 -4.318 29.810 1.00 68.00 177 PRO A N 1
ATOM 1425 C CA . PRO A 1 177 ? -22.594 -3.720 28.500 1.00 68.00 177 PRO A CA 1
ATOM 1426 C C . PRO A 1 177 ? -23.292 -4.408 27.310 1.00 68.00 177 PRO A C 1
ATOM 1428 O O . PRO A 1 177 ? -23.330 -3.823 26.227 1.00 68.00 177 PRO A O 1
ATOM 1431 N N . MET A 1 178 ? -23.853 -5.613 27.483 1.00 68.38 178 MET A N 1
ATOM 1432 C CA . MET A 1 178 ? -24.637 -6.316 26.456 1.00 68.38 178 MET A CA 1
ATOM 1433 C C . MET A 1 178 ? -26.135 -5.975 26.497 1.00 68.38 178 MET A C 1
ATOM 1435 O O . MET A 1 178 ? -26.802 -6.125 25.478 1.00 68.38 178 MET A O 1
ATOM 1439 N N . LEU A 1 179 ? -26.645 -5.491 27.634 1.00 68.50 179 LEU A N 1
ATOM 1440 C CA . LEU A 1 179 ? -28.075 -5.245 27.873 1.00 68.50 179 LEU A CA 1
ATOM 1441 C C . LEU A 1 179 ? -28.583 -3.890 27.322 1.00 68.50 179 LEU A C 1
ATOM 1443 O O . LEU A 1 179 ? -29.772 -3.605 27.305 1.00 68.50 179 LEU A O 1
ATOM 1447 N N . GLY A 1 180 ? -27.714 -3.037 26.779 1.00 60.12 180 GLY A N 1
ATOM 1448 C CA . GLY A 1 180 ? -28.139 -1.735 26.251 1.00 60.12 180 GLY A CA 1
ATOM 1449 C C . GLY A 1 180 ? -28.651 -0.766 27.333 1.00 60.12 180 GLY A C 1
ATOM 1450 O O . GLY A 1 180 ? -28.872 -1.118 28.492 1.00 60.12 180 GLY A O 1
ATOM 1451 N N . ASP A 1 181 ? -28.793 0.510 26.967 1.00 62.84 181 ASP A N 1
ATOM 1452 C CA . ASP A 1 181 ? -28.967 1.597 27.945 1.00 62.84 181 ASP A CA 1
ATOM 1453 C C . ASP A 1 181 ? -30.324 1.568 28.686 1.00 62.84 181 ASP A C 1
ATOM 1455 O O . ASP A 1 181 ? -30.437 2.101 29.792 1.00 62.84 181 ASP A O 1
ATOM 1459 N N . GLU A 1 182 ? -31.355 0.935 28.115 1.00 59.19 182 GLU A N 1
ATOM 1460 C CA . GLU A 1 182 ? -32.687 0.830 28.732 1.00 59.19 182 GLU A CA 1
ATOM 1461 C C . GLU A 1 182 ? -32.777 -0.289 29.781 1.00 59.19 182 GLU A C 1
ATOM 1463 O O . GLU A 1 182 ? -33.385 -0.097 30.837 1.00 59.19 182 GLU A O 1
ATOM 1468 N N . GLU A 1 183 ? -32.133 -1.434 29.551 1.00 58.00 183 GLU A N 1
ATOM 1469 C CA . GLU A 1 183 ? -32.158 -2.573 30.479 1.00 58.00 183 GLU A CA 1
ATOM 1470 C C . GLU A 1 183 ? -31.109 -2.425 31.591 1.00 58.00 183 GLU A C 1
ATOM 1472 O O . GLU A 1 183 ? -31.288 -2.966 32.682 1.00 58.00 183 GLU A O 1
ATOM 1477 N N . ALA A 1 184 ? -30.089 -1.579 31.392 1.00 58.97 184 ALA A N 1
ATOM 1478 C CA . ALA A 1 184 ? -29.154 -1.173 32.441 1.00 58.97 184 ALA A CA 1
ATOM 1479 C C . ALA A 1 184 ? -29.844 -0.494 33.644 1.00 58.97 184 ALA A C 1
ATOM 1481 O O . ALA A 1 184 ? -29.325 -0.551 34.758 1.00 58.97 184 ALA A O 1
ATOM 1482 N N . LYS A 1 185 ? -31.034 0.104 33.460 1.00 62.22 185 LYS A N 1
ATOM 1483 C CA . LYS A 1 185 ? -31.871 0.615 34.565 1.00 62.22 185 LYS A CA 1
ATOM 1484 C C . LYS A 1 185 ? -32.534 -0.486 35.399 1.00 62.22 185 LYS A C 1
ATOM 1486 O O . LYS A 1 185 ? -32.958 -0.212 36.515 1.00 62.22 185 LYS A O 1
ATOM 1491 N N . ASN A 1 186 ? -32.641 -1.708 34.878 1.00 67.81 186 ASN A N 1
ATOM 1492 C CA . ASN A 1 186 ? -33.224 -2.858 35.576 1.00 67.81 186 ASN A CA 1
ATOM 1493 C C . ASN A 1 186 ? -32.158 -3.784 36.188 1.00 67.81 186 ASN A C 1
ATOM 1495 O O . ASN A 1 186 ? -32.490 -4.872 36.653 1.00 67.81 186 ASN A O 1
ATOM 1499 N N . ILE A 1 187 ? -30.895 -3.349 36.228 1.00 72.00 187 ILE A N 1
ATOM 1500 C CA . ILE A 1 187 ? -29.783 -4.118 36.800 1.00 72.00 187 ILE A CA 1
ATOM 1501 C C . ILE A 1 187 ? -30.003 -4.475 38.267 1.00 72.00 187 ILE A C 1
ATOM 1503 O O . ILE A 1 187 ? -29.709 -5.602 38.652 1.00 72.00 187 ILE A O 1
ATOM 1507 N N . ASP A 1 188 ? -30.591 -3.575 39.055 1.00 73.38 188 ASP A N 1
ATOM 1508 C CA . ASP A 1 188 ? -30.872 -3.851 40.468 1.00 73.38 188 ASP A CA 1
ATOM 1509 C C . ASP A 1 188 ? -31.888 -4.998 40.619 1.00 73.38 188 ASP A C 1
ATOM 1511 O O . ASP A 1 188 ? -31.691 -5.907 41.417 1.00 73.38 188 ASP A O 1
ATOM 1515 N N . LYS A 1 189 ? -32.911 -5.056 39.755 1.00 74.31 189 LYS A N 1
ATOM 1516 C CA . LYS A 1 189 ? -33.873 -6.175 39.735 1.00 74.31 189 LYS A CA 1
ATOM 1517 C C . LYS A 1 189 ? -33.235 -7.485 39.280 1.00 74.31 189 LYS A C 1
ATOM 1519 O O . LYS A 1 189 ? -33.649 -8.561 39.701 1.00 74.31 189 LYS A O 1
ATOM 1524 N N . MET A 1 190 ? -32.256 -7.403 38.385 1.00 73.69 190 MET A N 1
ATOM 1525 C CA . MET A 1 190 ? -31.523 -8.570 37.907 1.00 73.69 190 MET A CA 1
ATOM 1526 C C . MET A 1 190 ? -30.584 -9.114 38.991 1.00 73.69 190 MET A C 1
ATOM 1528 O O . MET A 1 190 ? -30.470 -10.329 39.143 1.00 73.69 190 MET A O 1
ATOM 1532 N N . LYS A 1 191 ? -29.990 -8.226 39.797 1.00 76.25 191 LYS A N 1
ATOM 1533 C CA . LYS A 1 191 ? -29.238 -8.577 41.005 1.00 76.25 191 LYS A CA 1
ATOM 1534 C C . LYS A 1 191 ? -30.106 -9.309 42.019 1.00 76.25 191 LYS A C 1
ATOM 1536 O O . LYS A 1 191 ? -29.724 -10.393 42.450 1.00 76.25 191 LYS A O 1
ATOM 1541 N N . ASP A 1 192 ? -31.290 -8.780 42.312 1.00 76.69 192 ASP A N 1
ATOM 1542 C CA . ASP A 1 192 ? -32.240 -9.419 43.229 1.00 76.69 192 ASP A CA 1
ATOM 1543 C C . ASP A 1 192 ? -32.657 -10.817 42.734 1.00 76.69 192 ASP A C 1
ATOM 1545 O O . ASP A 1 192 ? -32.742 -11.766 43.512 1.00 76.69 192 ASP A O 1
ATOM 1549 N N . MET A 1 193 ? -32.862 -10.975 41.421 1.00 76.56 193 MET A N 1
ATOM 1550 C CA . MET A 1 193 ? -33.215 -12.260 40.808 1.00 76.56 193 MET A CA 1
ATOM 1551 C C . MET A 1 193 ? -32.084 -13.292 40.912 1.00 76.56 193 MET A C 1
ATOM 1553 O O . MET A 1 193 ? -32.340 -14.453 41.232 1.00 76.56 193 MET A O 1
ATOM 1557 N N . LEU A 1 194 ? -30.836 -12.880 40.673 1.00 76.69 194 LEU A N 1
ATOM 1558 C CA . LEU A 1 194 ? -29.668 -13.757 40.787 1.00 76.69 194 LEU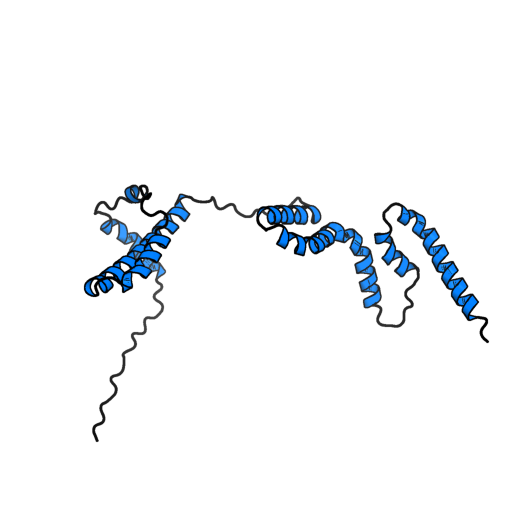 A CA 1
ATOM 1559 C C . LEU A 1 194 ? -29.397 -14.150 42.246 1.00 76.69 194 LEU A C 1
ATOM 1561 O O . LEU A 1 194 ? -29.118 -15.316 42.514 1.00 76.69 194 LEU A O 1
ATOM 1565 N N . GLN A 1 195 ? -29.569 -13.223 43.192 1.00 77.56 195 GLN A N 1
ATOM 1566 C CA . GLN A 1 195 ? -29.473 -13.515 44.627 1.00 77.56 195 GLN A CA 1
ATOM 1567 C C . GLN A 1 195 ? -30.578 -14.473 45.093 1.00 77.56 195 GLN A C 1
ATOM 1569 O O . GLN A 1 195 ? -30.316 -15.387 45.870 1.00 77.56 195 GLN A O 1
ATOM 1574 N N . MET A 1 196 ? -31.810 -14.329 44.588 1.00 74.94 196 MET A N 1
ATOM 1575 C CA . MET A 1 196 ? -32.873 -15.306 44.849 1.00 74.94 196 MET A CA 1
ATOM 1576 C C . MET A 1 196 ? -32.542 -16.689 44.280 1.00 74.94 196 MET A C 1
ATOM 1578 O O . MET A 1 196 ? -32.821 -17.684 44.940 1.00 74.94 196 MET A O 1
ATOM 1582 N N . MET A 1 197 ? -31.936 -16.782 43.092 1.00 75.88 197 MET A N 1
ATOM 1583 C CA . MET A 1 197 ? -31.501 -18.069 42.530 1.00 75.88 197 MET A CA 1
ATOM 1584 C C . MET A 1 197 ? -30.402 -18.735 43.364 1.00 75.88 197 MET A C 1
ATOM 1586 O O . MET A 1 197 ? -30.428 -19.953 43.521 1.00 75.88 197 MET A O 1
ATOM 1590 N N . GLU A 1 198 ? -29.470 -17.957 43.913 1.00 72.50 198 GLU A N 1
ATOM 1591 C CA . GLU A 1 198 ? -28.436 -18.451 44.827 1.00 72.50 198 GLU A CA 1
ATOM 1592 C C . GLU A 1 198 ? -29.039 -18.926 46.157 1.00 72.50 198 GLU A C 1
ATOM 1594 O O . GLU A 1 198 ? -28.729 -20.013 46.633 1.00 72.50 198 GLU A O 1
ATOM 1599 N N . LEU A 1 199 ? -29.997 -18.183 46.719 1.00 77.19 199 LEU A N 1
ATOM 1600 C CA . LEU A 1 199 ? -30.741 -18.642 47.895 1.00 77.19 199 LEU A CA 1
ATOM 1601 C C . LEU A 1 199 ? -31.508 -19.938 47.605 1.00 77.19 199 LEU A C 1
ATOM 1603 O O . LEU A 1 199 ? -31.483 -20.856 48.418 1.00 77.19 199 LEU A O 1
ATOM 1607 N N . LEU A 1 200 ? -32.160 -20.048 46.445 1.00 76.44 200 LEU A N 1
ATOM 1608 C CA . LEU A 1 200 ? -32.867 -21.264 46.042 1.00 76.44 200 LEU A CA 1
ATOM 1609 C C . LEU A 1 200 ? -31.916 -22.447 45.815 1.00 76.44 200 LEU A C 1
ATOM 1611 O O . LEU A 1 200 ? -32.283 -23.570 46.150 1.00 76.44 200 LEU A O 1
ATOM 1615 N N . SER A 1 201 ? -30.707 -22.230 45.286 1.00 67.88 201 SER A N 1
ATOM 1616 C CA . SER A 1 201 ? -29.721 -23.301 45.097 1.00 67.88 201 SER A CA 1
ATOM 1617 C C . SER A 1 201 ? -29.147 -23.790 46.429 1.00 67.88 201 SER A C 1
ATOM 1619 O O . SER A 1 201 ? -29.033 -24.999 46.629 1.00 67.88 201 SER A O 1
ATOM 1621 N N . VAL A 1 202 ? -28.883 -22.877 47.369 1.00 74.50 202 VAL A N 1
ATOM 1622 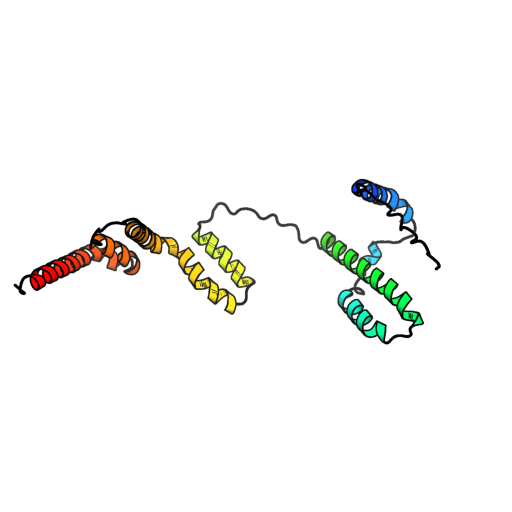C CA . VAL A 1 202 ? -28.451 -23.205 48.735 1.00 74.50 202 VAL A CA 1
ATOM 1623 C C . VAL A 1 202 ? -29.557 -23.945 49.494 1.00 74.50 202 VAL A C 1
ATOM 1625 O O . VAL A 1 202 ? -29.295 -24.975 50.120 1.00 74.50 202 VAL A O 1
ATOM 1628 N N . LEU A 1 203 ? -30.808 -23.489 49.388 1.00 71.00 203 LEU A N 1
ATOM 1629 C CA . LEU A 1 203 ? -31.957 -24.151 50.015 1.00 71.00 203 LEU A CA 1
ATOM 1630 C C . LEU A 1 203 ? -32.213 -25.544 49.419 1.00 71.00 203 LEU A C 1
ATOM 1632 O O . LEU A 1 203 ? -32.416 -26.490 50.169 1.00 71.00 203 LEU A O 1
ATOM 1636 N N . ASN A 1 204 ? -32.116 -25.707 48.097 1.00 63.84 204 ASN A N 1
ATOM 1637 C CA . ASN A 1 204 ? -32.268 -27.008 47.435 1.00 63.84 204 ASN A CA 1
ATOM 1638 C C . ASN A 1 204 ? -31.093 -27.968 47.714 1.00 63.84 204 ASN A C 1
ATOM 1640 O O . ASN A 1 204 ? -31.249 -29.178 47.607 1.00 63.84 204 ASN A O 1
ATOM 1644 N N . SER A 1 205 ? -29.920 -27.448 48.091 1.00 55.34 205 SER A N 1
ATOM 1645 C CA . SER A 1 205 ? -28.771 -28.262 48.519 1.00 55.34 205 SER A CA 1
ATOM 1646 C C . SER A 1 205 ? -28.851 -28.744 49.975 1.00 55.34 205 SER A C 1
ATOM 1648 O O . SER A 1 205 ? -27.999 -29.519 50.405 1.00 55.34 205 SER A O 1
ATOM 1650 N N . SER A 1 206 ? -29.863 -28.302 50.733 1.00 53.53 206 SER A N 1
ATOM 1651 C CA . SER A 1 206 ? -30.005 -28.595 52.167 1.00 53.53 206 SER A CA 1
ATOM 1652 C C . SER A 1 206 ? -30.951 -29.766 52.491 1.00 53.53 206 SER A C 1
ATOM 1654 O O . SER A 1 206 ? -31.077 -30.103 53.662 1.00 53.53 206 SER A O 1
ATOM 1656 N N . ASP A 1 207 ? -31.558 -30.417 51.490 1.00 50.47 207 ASP A N 1
ATOM 1657 C CA . ASP A 1 207 ? -32.524 -31.522 51.679 1.00 50.47 207 ASP A CA 1
ATOM 1658 C C . ASP A 1 207 ? -31.973 -32.920 51.303 1.00 50.47 207 ASP A C 1
ATOM 1660 O O . ASP A 1 207 ? -32.736 -33.872 51.140 1.00 50.47 207 ASP A O 1
ATOM 1664 N N . GLU A 1 208 ? -30.648 -33.083 51.194 1.00 47.22 208 GLU A N 1
ATOM 1665 C CA . GLU A 1 208 ? -30.003 -34.376 50.879 1.00 47.22 208 GLU A CA 1
ATOM 1666 C C . GLU A 1 208 ? -29.101 -34.951 51.997 1.00 47.22 208 GLU A C 1
ATOM 1668 O O . GLU A 1 208 ? -28.206 -35.747 51.716 1.00 47.22 208 GLU A O 1
ATOM 1673 N N . ASN A 1 209 ? -29.343 -34.613 53.275 1.00 37.50 209 ASN A N 1
ATOM 1674 C CA . ASN A 1 209 ? -28.791 -35.352 54.430 1.00 37.50 209 ASN A CA 1
ATOM 1675 C C . ASN A 1 209 ? -29.769 -35.465 55.604 1.00 37.50 209 ASN A C 1
ATOM 1677 O O . ASN A 1 209 ? -30.205 -34.409 56.111 1.00 37.50 209 ASN A O 1
#

Sequence (209 aa):
MNKLQINTQKQINIGPLNNKLLLFAALIFMPKLINQKFSLQNLSKIYMFNNLDKKIHILKKIGPYLPEQMIGTLNIFIVNLEKINKIIGLYEFITIGKTFEPITPVTNITSKERINKIFQSLQEEIPDDKLLSIKPMLDLMMNIDKFKPIISTLTKISSANDKSEINIDDMIDLIKPMLGDEEAKNIDKMKDMLQMMELLSVLNSSDEN

Organism: NCBI:txid1156417

Radius of gyration: 37.8 Å; chains: 1; bounding box: 90×58×92 Å

Secondary structure (DSSP, 8-state):
---PPP------------HHHHHHHHHHHGGGGGGS---GGGGGG-STTTTHHHHHHHHHHHGGGS-HHHHHHHHHHHHHHHHHHHHHHHHHHHHT-----------S--HHHHHHHHHHHHHHHS-HHHHHHHHHHHHHHHTHHHHHHHHHHHHHHHH--S-----HHHHHHHHGGGSHHHHGGGHHHHHHHHHHHHHHHHHHTTS--